Protein AF-A0A9X2ZDX7-F1 (afdb_monomer)

Radius of gyration: 20.78 Å; Cα contacts (8 Å, |Δi|>4): 411; chains: 1; bounding box: 54×45×59 Å

Solvent-accessible surface area (backbone atoms only — not comparable to full-atom values): 16875 Å² total; per-residue (Å²): 133,80,66,62,36,68,72,50,48,72,60,43,47,68,39,54,52,42,48,59,54,31,52,71,41,66,54,91,98,54,78,64,25,48,24,29,46,50,28,51,51,49,51,54,52,65,74,65,55,77,70,91,52,52,51,74,74,40,35,63,58,40,40,43,56,35,33,49,47,48,24,26,58,68,48,54,84,67,40,54,51,53,43,42,77,73,69,44,50,72,65,59,41,40,55,52,49,45,49,33,44,71,71,40,61,70,62,93,50,87,61,49,59,58,28,50,46,45,50,64,41,86,79,45,52,53,66,82,70,76,86,58,84,71,54,68,50,60,53,37,21,46,72,36,54,54,51,49,54,48,43,74,99,50,83,70,43,81,60,82,85,67,55,20,43,20,27,50,24,26,48,21,13,39,38,7,39,73,41,9,77,51,51,69,25,56,38,23,46,20,20,51,26,22,61,46,72,61,41,21,45,36,72,34,81,60,58,36,61,33,39,45,65,71,45,43,91,52,39,63,62,50,45,51,54,20,30,59,58,40,49,73,79,46,65,74,68,51,47,62,46,50,53,62,32,48,57,35,76,79,52,70,87,47,34,42,14,42,22,40,56,49,18,50,52,48,50,59,50,46,53,52,49,50,54,54,51,60,74,68,64,48,69,64,51,42,51,70,75,66,36,69,80,42,95,57,99,56,30,75,58,55,50,54,53,39,65,74,40,94,80,96

Foldseek 3Di:
DDCQLVVCVVLCLQLLLLLLCQQVQDDPPDDGGNLLVLLLVLVVCLQPQPDLDALVSSVLSLLLSLLVSQLCSQVPPCALVNCVVVPDDLVRSLVSSLVSNVPRSQDDDPSSVSSSCCSNDSVVSPDPPPPDPRQLLSVLQRPAFAQADDDAPDDHDADPPTGGSSNQLSSLLSQLLSSLRSLVHDSSLSNLLSSCQCSLSSQDHHCPPNRCVVCPPVNVVSSVVSNVVSCVSGPPSCPVSNVVSNVLCVDCPHSSVVSSVVSNVSSVVSNVVVRVCVVVDDPCCVCPVVVVLDDDPCSVVVVVVCVVDPND

Mean predicted aligned error: 4.81 Å

Nearest PDB structures (foldseek):
  4wk5-assembly1_A-2  TM=1.888E-01  e=7.514E-01  Thermotoga neapolitana DSM 4359
  3gi8-assembly1_C  TM=1.732E-01  e=9.658E-01  Methanocaldococcus jannaschii
  5h2r-assembly1_A  TM=2.589E-01  e=5.600E+00  Trypanosoma brucei brucei TREU927
  3gi9-assembly1_C  TM=2.106E-01  e=2.990E+00  Methanocaldococcus jannaschii

Secondary structure (DSSP, 8-state):
--THHHHHGGGTHHHHHHHHHGGG---TT--S-HHHHHHHHHHHHHHT--SS--GGGGHHHHHHHHHHHHHHHHHTT--HHHHHHTT--HHHHHHHHHHHHHTS-PPP-HHHHHHHHHHHSSS-S----------HHHHHHHHSBP--B--TTS--B--SSPPBHHHHHHHHHHHHHHHHHHHT--HHHHHHHHHHTTGGGGTS---HHHHHHHHGGGHHHHHHHHHHHHHTTS-GGGHHHHHHHHGGGG-SSSHHHHHHHHHHHHHHHHHHHHHHHHHT--HHIIIIIS-SS-SSTTHHHHHHHHHTSTT-

Organism: NCBI:txid146919

Structure (mmCIF, N/CA/C/O backbone):
data_AF-A0A9X2ZDX7-F1
#
_entry.id   AF-A0A9X2ZDX7-F1
#
loop_
_atom_site.group_PDB
_atom_site.id
_atom_site.type_symbol
_atom_site.label_atom_id
_atom_site.label_alt_id
_atom_site.label_comp_id
_atom_site.label_asym_id
_atom_site.label_entity_id
_atom_site.label_seq_id
_atom_site.pdbx_PDB_ins_code
_atom_site.Cartn_x
_atom_site.Cartn_y
_atom_site.Cartn_z
_atom_site.occupancy
_atom_site.B_iso_or_equiv
_atom_site.auth_seq_id
_atom_site.auth_comp_id
_atom_site.auth_asym_id
_atom_site.auth_atom_id
_atom_site.pdbx_PDB_model_num
ATOM 1 N N . MET A 1 1 ? 19.480 -22.795 -0.445 1.00 49.06 1 MET A N 1
ATOM 2 C CA . MET A 1 1 ? 18.556 -21.655 -0.291 1.00 49.06 1 MET A CA 1
ATOM 3 C C . MET A 1 1 ? 18.003 -21.764 1.111 1.00 49.06 1 MET A C 1
ATOM 5 O O . MET A 1 1 ? 17.433 -22.807 1.392 1.00 49.06 1 MET A O 1
ATOM 9 N N . SER A 1 2 ? 18.291 -20.840 2.027 1.00 48.97 2 SER A N 1
ATOM 10 C CA . SER A 1 2 ? 17.745 -20.984 3.379 1.00 48.97 2 SER A CA 1
ATOM 11 C C . SER A 1 2 ? 16.287 -20.537 3.376 1.00 48.97 2 SER A C 1
ATOM 13 O O . SER A 1 2 ? 15.993 -19.380 3.093 1.00 48.97 2 SER A O 1
ATOM 15 N N . ASP A 1 3 ? 15.391 -21.446 3.754 1.00 62.03 3 ASP A N 1
ATOM 16 C CA . ASP A 1 3 ? 13.978 -21.193 4.084 1.00 62.03 3 ASP A CA 1
ATOM 17 C C . ASP A 1 3 ? 13.788 -20.199 5.258 1.00 62.03 3 ASP A C 1
ATOM 19 O O . ASP A 1 3 ? 12.686 -20.014 5.765 1.00 62.03 3 ASP A O 1
ATOM 23 N N . SER A 1 4 ? 14.859 -19.542 5.719 1.00 74.62 4 SER A N 1
ATOM 24 C CA . SER A 1 4 ? 14.875 -18.678 6.899 1.00 74.62 4 SER A CA 1
ATOM 25 C C . SER A 1 4 ? 14.037 -17.412 6.731 1.00 74.62 4 SER A C 1
ATOM 27 O O . SER A 1 4 ? 13.389 -17.003 7.685 1.00 74.62 4 SER A O 1
ATOM 29 N N . GLY A 1 5 ? 14.016 -16.804 5.538 1.00 78.75 5 GLY A N 1
ATOM 30 C CA . GLY A 1 5 ? 13.178 -15.626 5.274 1.00 78.75 5 GLY A CA 1
ATOM 31 C C . GLY A 1 5 ? 11.685 -15.962 5.334 1.00 78.75 5 GLY A C 1
ATOM 32 O O . GLY A 1 5 ? 10.910 -15.260 5.978 1.00 78.75 5 GLY A O 1
ATOM 33 N N . LEU A 1 6 ? 11.298 -17.100 4.747 1.00 87.88 6 LEU A N 1
ATOM 34 C CA . LEU A 1 6 ? 9.916 -17.588 4.765 1.00 87.88 6 LEU A CA 1
ATOM 35 C C . LEU A 1 6 ? 9.452 -17.978 6.173 1.00 87.88 6 LEU A C 1
ATOM 37 O O . LEU A 1 6 ? 8.294 -17.756 6.510 1.00 87.88 6 LEU A O 1
ATOM 41 N N . ALA A 1 7 ? 10.346 -18.506 7.014 1.00 88.69 7 ALA A N 1
ATOM 42 C CA . ALA A 1 7 ? 10.028 -18.838 8.403 1.00 88.69 7 ALA A CA 1
ATOM 43 C C . ALA A 1 7 ? 9.677 -17.605 9.261 1.00 88.69 7 ALA A C 1
ATOM 45 O O . ALA A 1 7 ? 8.917 -17.730 10.219 1.00 88.69 7 ALA A O 1
ATOM 46 N N . THR A 1 8 ? 10.202 -16.424 8.916 1.00 89.88 8 THR A N 1
ATOM 47 C CA . THR A 1 8 ? 9.943 -15.161 9.632 1.00 89.88 8 THR A CA 1
ATOM 48 C C . THR A 1 8 ? 8.734 -14.402 9.076 1.00 89.88 8 THR A C 1
ATOM 50 O O . THR A 1 8 ? 8.157 -13.574 9.777 1.00 89.88 8 THR A O 1
ATOM 53 N N . LEU A 1 9 ? 8.308 -14.702 7.844 1.00 93.25 9 LEU A N 1
ATOM 54 C CA . LEU A 1 9 ? 7.189 -14.043 7.162 1.00 93.25 9 LEU A CA 1
ATOM 55 C C . LEU A 1 9 ? 5.903 -13.924 8.012 1.00 93.25 9 LEU A C 1
ATOM 57 O O . LEU A 1 9 ? 5.324 -12.836 8.018 1.00 93.25 9 LEU A O 1
ATOM 61 N N . PRO A 1 10 ? 5.467 -14.950 8.780 1.00 95.25 10 PRO A N 1
ATOM 62 C CA . PRO A 1 10 ? 4.253 -14.843 9.594 1.00 95.25 10 PRO A CA 1
ATOM 63 C C . PRO A 1 10 ? 4.287 -13.705 10.624 1.00 95.25 10 PRO A C 1
ATOM 65 O O . PRO A 1 10 ? 3.240 -13.185 10.992 1.00 95.25 10 PRO A O 1
ATOM 68 N N . ALA A 1 11 ? 5.474 -13.273 11.068 1.00 95.44 11 ALA A N 1
ATOM 69 C CA . ALA A 1 11 ? 5.601 -12.152 11.999 1.00 95.44 11 ALA A CA 1
ATOM 70 C C . ALA A 1 11 ? 5.195 -10.805 11.372 1.00 95.44 11 ALA A C 1
ATOM 72 O O . ALA A 1 11 ? 4.802 -9.897 12.096 1.00 95.44 11 ALA A O 1
ATOM 73 N N . TYR A 1 12 ? 5.272 -10.670 10.044 1.00 96.94 12 TYR A N 1
ATOM 74 C CA . TYR A 1 12 ? 4.882 -9.452 9.327 1.00 96.94 12 TYR A CA 1
ATOM 75 C C . TYR A 1 12 ? 3.384 -9.411 9.008 1.00 96.94 12 TYR A C 1
ATOM 77 O O . TYR A 1 12 ? 2.836 -8.327 8.822 1.00 96.94 12 TYR A O 1
ATOM 85 N N . GLU A 1 13 ? 2.712 -10.566 8.960 1.00 96.44 13 GLU A N 1
ATOM 86 C CA . GLU A 1 13 ? 1.317 -10.684 8.522 1.00 96.44 13 GLU A CA 1
ATOM 87 C C . GLU A 1 13 ? 0.352 -9.702 9.217 1.00 96.44 13 GLU A C 1
ATOM 89 O O . GLU A 1 13 ? -0.435 -9.082 8.497 1.00 96.44 13 GLU A O 1
ATOM 94 N N . PRO A 1 14 ? 0.409 -9.477 10.549 1.00 97.62 14 PRO A N 1
ATOM 95 C CA . PRO A 1 14 ? -0.477 -8.511 11.201 1.00 97.62 14 PRO A CA 1
ATOM 96 C C . PRO A 1 14 ? -0.333 -7.090 10.639 1.00 97.62 14 PRO A C 1
ATOM 98 O O . PRO A 1 14 ? -1.330 -6.446 10.327 1.00 97.62 14 PRO A O 1
ATOM 101 N N . LEU A 1 15 ? 0.902 -6.620 10.438 1.00 98.31 15 LEU A N 1
ATOM 102 C CA . LEU A 1 15 ? 1.159 -5.295 9.873 1.00 98.31 15 LEU A CA 1
ATOM 103 C C . LEU A 1 15 ? 0.738 -5.224 8.399 1.00 98.31 15 LEU A C 1
ATOM 105 O O . LEU A 1 15 ? 0.150 -4.234 7.974 1.00 98.31 15 LEU A O 1
ATOM 109 N N . LEU A 1 16 ? 1.017 -6.268 7.614 1.00 98.62 16 LEU A N 1
ATOM 110 C CA . LEU A 1 16 ? 0.628 -6.312 6.202 1.00 98.62 16 LEU A CA 1
ATOM 111 C C . LEU A 1 16 ? -0.901 -6.268 6.042 1.00 98.62 16 LEU A C 1
ATOM 113 O O . LEU A 1 16 ? -1.408 -5.544 5.186 1.00 98.62 16 LEU A O 1
ATOM 117 N N . ARG A 1 17 ? -1.647 -6.975 6.904 1.00 98.31 17 ARG A N 1
ATOM 118 C CA . ARG A 1 17 ? -3.118 -6.891 6.975 1.00 98.31 17 ARG A CA 1
ATOM 119 C C . ARG A 1 17 ? -3.586 -5.474 7.277 1.00 98.31 17 ARG A C 1
ATOM 121 O O . ARG A 1 17 ? -4.469 -4.963 6.590 1.00 98.31 17 ARG A O 1
ATOM 128 N N . ASP A 1 18 ? -2.965 -4.830 8.259 1.00 98.19 18 ASP A N 1
ATOM 129 C CA . ASP A 1 18 ? -3.300 -3.457 8.620 1.00 98.19 18 ASP A CA 1
ATOM 130 C C . ASP A 1 18 ? -3.023 -2.466 7.472 1.00 98.19 18 ASP A C 1
ATOM 132 O O . ASP A 1 18 ? -3.807 -1.546 7.244 1.00 98.19 18 ASP A O 1
ATOM 136 N N . ILE A 1 19 ? -1.957 -2.672 6.694 1.00 98.62 19 ILE A N 1
ATOM 137 C CA . ILE A 1 19 ? -1.644 -1.850 5.516 1.00 98.62 19 ILE A CA 1
ATOM 138 C C . ILE A 1 19 ? -2.676 -2.055 4.393 1.00 98.62 19 ILE A C 1
ATOM 140 O O . ILE A 1 19 ? -3.072 -1.083 3.749 1.00 98.62 19 ILE A O 1
ATOM 144 N N . VAL A 1 20 ? -3.184 -3.274 4.174 1.00 98.38 20 VAL A N 1
ATOM 145 C CA . VAL A 1 20 ? -4.256 -3.531 3.184 1.00 98.38 20 VAL A CA 1
ATOM 146 C C . VAL A 1 20 ? -5.539 -2.758 3.511 1.00 98.38 20 VAL A C 1
ATOM 148 O O . VAL A 1 20 ? -6.252 -2.323 2.598 1.00 98.38 20 VAL A O 1
ATOM 151 N N . ASN A 1 21 ? -5.815 -2.498 4.795 1.00 97.69 21 ASN A N 1
ATOM 152 C CA . ASN A 1 21 ? -6.947 -1.661 5.202 1.00 97.69 21 ASN A CA 1
ATOM 153 C C . ASN A 1 21 ? -6.818 -0.211 4.696 1.00 97.69 21 ASN A C 1
ATOM 155 O O . ASN A 1 21 ? -7.834 0.446 4.457 1.00 97.69 21 ASN A O 1
ATOM 159 N N . LEU A 1 22 ? -5.598 0.289 4.453 1.00 98.31 22 LEU A N 1
ATOM 160 C CA . LEU A 1 22 ? -5.356 1.660 3.977 1.00 98.31 22 LEU A CA 1
ATOM 161 C C . LEU A 1 22 ? -5.910 1.924 2.572 1.00 98.31 22 LEU A C 1
ATOM 163 O O . LEU A 1 22 ? -6.247 3.066 2.255 1.00 98.31 22 LEU A O 1
ATOM 167 N N . LYS A 1 23 ? -6.116 0.877 1.765 1.00 98.12 23 LYS A N 1
ATOM 168 C CA . LYS A 1 23 ? -6.822 0.952 0.471 1.00 98.12 23 LYS A CA 1
ATOM 169 C C . LYS A 1 23 ? -8.298 1.363 0.621 1.00 98.12 23 LYS A C 1
ATOM 171 O O . LYS A 1 23 ? -8.958 1.757 -0.333 1.00 98.12 23 LYS A O 1
ATOM 176 N N . ARG A 1 24 ? -8.846 1.312 1.843 1.00 96.94 24 ARG A N 1
ATOM 177 C CA . ARG A 1 24 ? -10.224 1.727 2.165 1.00 96.94 24 ARG A CA 1
ATOM 178 C C . ARG A 1 24 ? -10.300 3.003 2.993 1.00 96.94 24 ARG A C 1
ATOM 180 O O . ARG A 1 24 ? -11.389 3.555 3.144 1.00 96.94 24 ARG A O 1
ATOM 187 N N . VAL A 1 25 ? -9.174 3.499 3.506 1.00 96.69 25 VAL A N 1
ATOM 188 C CA . VAL A 1 25 ? -9.138 4.731 4.301 1.00 96.69 25 VAL A CA 1
ATOM 189 C C . VAL A 1 25 ? -9.344 5.928 3.379 1.00 96.69 25 VAL A C 1
ATOM 191 O O . VAL A 1 25 ? -8.515 6.224 2.523 1.00 96.69 25 VAL A O 1
ATOM 194 N N . ARG A 1 26 ? -10.458 6.636 3.563 1.00 94.88 26 ARG A N 1
ATOM 195 C CA . ARG A 1 26 ? -10.809 7.857 2.828 1.00 94.88 26 ARG A CA 1
ATOM 196 C C . ARG A 1 26 ? -11.028 9.004 3.803 1.00 94.88 26 ARG A C 1
ATOM 198 O O . ARG A 1 26 ? -11.498 8.785 4.917 1.00 94.88 26 ARG A O 1
ATOM 205 N N . SER A 1 27 ? -10.742 10.219 3.348 1.00 92.94 27 SER A N 1
ATOM 206 C CA . SER A 1 27 ? -10.796 11.420 4.183 1.00 92.94 27 SER A CA 1
ATOM 207 C C . SER A 1 27 ? -11.547 12.538 3.492 1.00 92.94 27 SER A C 1
ATOM 209 O O . SER A 1 27 ? -11.499 12.677 2.270 1.00 92.94 27 SER A O 1
ATOM 211 N N . ALA A 1 28 ? -12.233 13.357 4.286 1.00 90.50 28 ALA A N 1
ATOM 212 C CA . ALA A 1 28 ? -12.956 14.510 3.772 1.00 90.50 28 ALA A CA 1
ATOM 213 C C . ALA A 1 28 ? -12.008 15.462 3.022 1.00 90.50 28 ALA A C 1
ATOM 215 O O . ALA A 1 28 ? -10.921 15.773 3.503 1.00 90.50 28 ALA A O 1
ATOM 216 N N . GLY A 1 29 ? -12.434 15.919 1.842 1.00 87.25 29 GLY A N 1
ATOM 217 C CA . GLY A 1 29 ? -11.671 16.865 1.023 1.00 87.25 29 GLY A CA 1
ATOM 218 C C . GLY A 1 29 ? -10.476 16.271 0.273 1.00 87.25 29 GLY A C 1
ATOM 219 O O . GLY A 1 29 ? -9.746 17.029 -0.350 1.00 87.25 29 GLY A O 1
ATOM 220 N N . ARG A 1 30 ? -10.275 14.946 0.307 1.00 89.12 30 ARG A N 1
ATOM 221 C CA . ARG A 1 30 ? -9.190 14.261 -0.410 1.00 89.12 30 ARG A CA 1
ATOM 222 C C . ARG A 1 30 ? -9.750 13.220 -1.371 1.00 89.12 30 ARG A C 1
ATOM 224 O O . ARG A 1 30 ? -10.673 12.483 -1.026 1.00 89.12 30 ARG A O 1
ATOM 231 N N . THR A 1 31 ? -9.171 13.143 -2.563 1.00 89.94 31 THR A N 1
ATOM 232 C CA . THR A 1 31 ? -9.532 12.136 -3.568 1.00 89.94 31 THR A CA 1
ATOM 233 C C . THR A 1 31 ? -8.803 10.821 -3.292 1.00 89.94 31 THR A C 1
ATOM 235 O O . THR A 1 31 ? -7.656 10.811 -2.836 1.00 89.94 31 THR A O 1
ATOM 238 N N . GLY A 1 32 ? -9.479 9.707 -3.572 1.00 92.56 32 GLY A N 1
ATOM 239 C CA . GLY A 1 32 ? -8.890 8.374 -3.484 1.00 92.56 32 GLY A CA 1
ATOM 240 C C . GLY A 1 32 ? -8.730 7.829 -2.065 1.00 92.56 32 GLY A C 1
ATOM 241 O O . GLY A 1 32 ? -9.085 8.464 -1.064 1.00 92.56 32 GLY A O 1
ATOM 242 N N . SER A 1 33 ? -8.216 6.607 -1.981 1.00 96.31 33 SER A N 1
ATOM 243 C CA . SER A 1 33 ? -7.817 5.984 -0.716 1.00 96.31 33 SER A CA 1
ATOM 244 C C . SER A 1 33 ? -6.507 6.586 -0.184 1.00 96.31 33 SER A C 1
ATOM 246 O O . SER A 1 33 ? -5.812 7.335 -0.875 1.00 96.31 33 SER A O 1
ATOM 248 N N . TRP A 1 34 ? -6.137 6.258 1.056 1.00 96.50 34 TRP A N 1
ATOM 249 C CA . TRP A 1 34 ? -4.820 6.602 1.591 1.00 96.50 34 TRP A CA 1
ATOM 250 C C . TRP A 1 34 ? -3.705 5.977 0.748 1.00 96.50 34 TRP A C 1
ATOM 252 O O . TRP A 1 34 ? -2.732 6.660 0.426 1.00 96.50 34 TRP A O 1
ATOM 262 N N . MET A 1 35 ? -3.875 4.714 0.343 1.00 97.81 35 MET A N 1
ATOM 263 C CA . MET A 1 35 ? -2.865 3.989 -0.425 1.00 97.81 35 MET A CA 1
ATOM 264 C C . MET A 1 35 ? -2.679 4.566 -1.833 1.00 97.81 35 MET A C 1
ATOM 266 O O . MET A 1 35 ? -1.548 4.782 -2.252 1.00 97.81 35 MET A O 1
ATOM 270 N N . GLU A 1 36 ? -3.756 4.947 -2.522 1.00 96.25 36 GLU A N 1
ATOM 271 C CA . GLU A 1 36 ? -3.670 5.666 -3.798 1.00 96.25 36 GLU A CA 1
ATOM 272 C C . GLU A 1 36 ? -2.941 7.007 -3.669 1.00 96.25 36 GLU A C 1
ATOM 274 O O . GLU A 1 36 ? -2.193 7.403 -4.563 1.00 96.25 36 GLU A O 1
ATOM 279 N N . ARG A 1 37 ? -3.148 7.736 -2.565 1.00 94.81 37 ARG A N 1
ATOM 280 C CA . ARG A 1 37 ? -2.407 8.980 -2.317 1.00 94.81 37 ARG A CA 1
ATOM 281 C C . ARG A 1 37 ? -0.931 8.708 -2.041 1.00 94.81 37 ARG A C 1
ATOM 283 O O . ARG A 1 37 ? -0.098 9.480 -2.503 1.00 94.81 37 ARG A O 1
ATOM 290 N N . SER A 1 38 ? -0.596 7.632 -1.327 1.00 94.88 38 SER A N 1
ATOM 291 C CA . SER A 1 38 ? 0.801 7.212 -1.145 1.00 94.88 38 SER A CA 1
ATOM 292 C C . SER A 1 38 ? 1.443 6.809 -2.471 1.00 94.88 38 SER A C 1
ATOM 294 O O . SER A 1 38 ? 2.528 7.288 -2.781 1.00 94.88 38 SER A O 1
ATOM 296 N N . PHE A 1 39 ? 0.736 6.064 -3.322 1.00 97.38 39 PHE A N 1
ATOM 297 C CA . PHE A 1 39 ? 1.176 5.739 -4.678 1.00 97.38 39 PHE A CA 1
ATOM 298 C C . PHE A 1 39 ? 1.462 6.997 -5.516 1.00 97.38 39 PHE A C 1
ATOM 300 O O . PHE A 1 39 ? 2.530 7.106 -6.122 1.00 97.38 39 PHE A O 1
ATOM 307 N N . ARG A 1 40 ? 0.557 7.989 -5.490 1.00 95.44 40 ARG A N 1
ATOM 308 C CA . ARG A 1 40 ? 0.756 9.289 -6.156 1.00 95.44 40 ARG A CA 1
ATOM 309 C C . ARG A 1 40 ? 1.974 10.040 -5.625 1.00 95.44 40 ARG A C 1
ATOM 311 O O . ARG A 1 40 ? 2.786 10.500 -6.423 1.00 95.44 40 ARG A O 1
ATOM 318 N N . ARG A 1 41 ? 2.131 10.149 -4.300 1.00 92.81 41 ARG A N 1
ATOM 319 C CA . ARG A 1 41 ? 3.309 10.794 -3.688 1.00 92.81 41 ARG A CA 1
ATOM 320 C C . ARG A 1 41 ? 4.597 10.052 -4.019 1.00 92.81 41 ARG A C 1
ATOM 322 O O . ARG A 1 41 ? 5.604 10.696 -4.295 1.00 92.81 41 ARG A O 1
ATOM 329 N N . GLY A 1 42 ? 4.553 8.721 -4.038 1.00 94.12 42 GLY A N 1
ATOM 330 C CA . GLY A 1 42 ? 5.648 7.860 -4.457 1.00 94.12 42 GLY A CA 1
ATOM 331 C C . GLY A 1 42 ? 6.123 8.230 -5.855 1.00 94.12 42 GLY A C 1
ATOM 332 O O . GLY A 1 42 ? 7.265 8.648 -6.006 1.00 94.12 42 GLY A O 1
ATOM 333 N N . TRP A 1 43 ? 5.236 8.188 -6.853 1.00 95.00 43 TRP A N 1
ATOM 334 C CA . TRP A 1 43 ? 5.566 8.623 -8.214 1.00 95.00 43 TRP A CA 1
ATOM 335 C C . TRP A 1 43 ? 6.004 10.084 -8.290 1.00 95.00 43 TRP A C 1
ATOM 337 O O . TRP A 1 43 ? 6.990 10.374 -8.959 1.00 95.00 43 TRP A O 1
ATOM 347 N N . GLY A 1 44 ? 5.337 10.991 -7.573 1.00 91.38 44 GLY A N 1
ATOM 348 C CA . GLY A 1 44 ? 5.739 12.395 -7.493 1.00 91.38 44 GLY A CA 1
ATOM 349 C C . GLY A 1 44 ? 7.193 12.549 -7.045 1.00 91.38 44 GLY A C 1
ATOM 350 O O . GLY A 1 44 ? 7.954 13.270 -7.678 1.00 91.38 44 GLY A O 1
ATOM 351 N N . ARG A 1 45 ? 7.616 11.802 -6.022 1.00 90.00 45 ARG A N 1
ATOM 352 C CA . ARG A 1 45 ? 9.001 11.804 -5.533 1.00 90.00 45 ARG A CA 1
ATOM 353 C C . ARG A 1 45 ? 9.980 11.198 -6.535 1.00 90.00 45 ARG A C 1
ATOM 355 O O . ARG A 1 45 ? 11.050 11.760 -6.711 1.00 90.00 45 ARG A O 1
ATOM 362 N N . ILE A 1 46 ? 9.621 10.098 -7.203 1.00 91.44 46 ILE A N 1
ATOM 363 C CA . ILE A 1 46 ? 10.470 9.464 -8.231 1.00 91.44 46 ILE A CA 1
ATOM 364 C C . ILE A 1 46 ? 10.692 10.402 -9.425 1.00 91.44 46 ILE A C 1
ATOM 366 O O . ILE A 1 46 ? 11.805 10.507 -9.927 1.00 91.44 46 ILE A O 1
ATOM 370 N N . LEU A 1 47 ? 9.643 11.101 -9.863 1.00 90.88 47 LEU A N 1
ATOM 371 C CA . LEU A 1 47 ? 9.670 11.941 -11.064 1.00 90.88 47 LEU A CA 1
ATOM 372 C C . LEU A 1 47 ? 10.383 13.282 -10.878 1.00 90.88 47 LEU A C 1
ATOM 374 O O . LEU A 1 47 ? 10.730 13.914 -11.869 1.00 90.88 47 LEU A O 1
ATOM 378 N N . HIS A 1 48 ? 10.590 13.713 -9.634 1.00 86.12 48 HIS A N 1
ATOM 379 C CA . HIS A 1 48 ? 11.262 14.972 -9.300 1.00 86.12 48 HIS A CA 1
ATOM 380 C C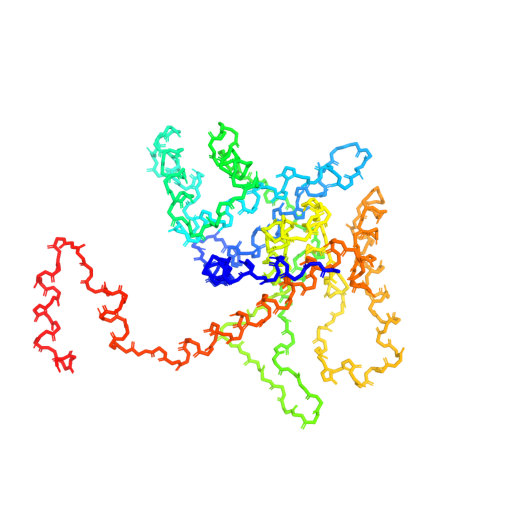 . HIS A 1 48 ? 12.643 14.755 -8.666 1.00 86.12 48 HIS A C 1
ATOM 382 O O . HIS A 1 48 ? 13.182 15.674 -8.051 1.00 86.12 48 HIS A O 1
ATOM 388 N N . VAL A 1 49 ? 13.222 13.553 -8.779 1.00 81.94 49 VAL A N 1
ATOM 389 C CA . VAL A 1 49 ? 14.623 13.342 -8.391 1.00 81.94 49 VAL A CA 1
ATOM 390 C C . VAL A 1 49 ? 15.515 14.158 -9.326 1.00 81.94 49 VAL A C 1
ATOM 392 O O . VAL A 1 49 ? 15.466 13.987 -10.540 1.00 81.94 49 VAL A O 1
ATOM 395 N N . GLU A 1 50 ? 16.307 15.062 -8.750 1.00 76.75 50 GLU A N 1
ATOM 396 C CA . GLU A 1 50 ? 17.302 15.851 -9.481 1.00 76.75 50 GLU A CA 1
ATOM 397 C C . GLU A 1 50 ? 18.533 14.992 -9.840 1.00 76.75 50 GLU A C 1
ATOM 399 O O . GLU A 1 50 ? 18.850 14.025 -9.144 1.00 76.75 50 GLU A O 1
ATOM 404 N N . ASP A 1 51 ? 19.255 15.391 -10.896 1.00 69.75 51 ASP A N 1
ATOM 405 C CA . ASP A 1 51 ? 20.436 14.712 -11.460 1.00 69.75 51 ASP A CA 1
ATOM 406 C C . ASP A 1 51 ? 20.168 13.314 -12.058 1.00 69.75 51 ASP A C 1
ATOM 408 O O . ASP A 1 51 ? 19.059 12.804 -11.994 1.00 69.75 51 ASP A O 1
ATOM 412 N N . ALA A 1 52 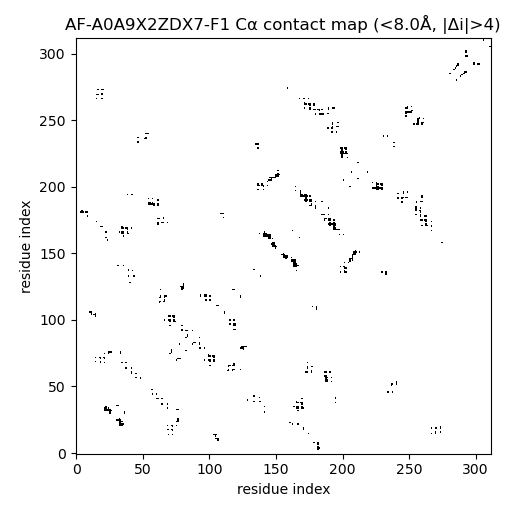? 21.177 12.713 -12.713 1.00 70.25 52 ALA A N 1
ATOM 413 C CA . ALA A 1 52 ? 21.082 11.408 -13.382 1.00 70.25 52 ALA A CA 1
ATOM 414 C C . ALA A 1 52 ? 20.628 10.316 -12.388 1.00 70.25 52 ALA A C 1
ATOM 416 O O . ALA A 1 52 ? 21.449 9.849 -11.589 1.00 70.25 52 ALA A O 1
ATOM 417 N N . PRO A 1 53 ? 19.341 9.925 -12.391 1.00 80.75 53 PRO A N 1
ATOM 418 C CA . PRO A 1 53 ? 18.762 9.219 -11.265 1.00 80.75 53 PRO A CA 1
ATOM 419 C C . PRO A 1 53 ? 19.157 7.743 -11.328 1.00 80.75 53 PRO A C 1
ATOM 421 O O . PRO A 1 53 ? 18.759 7.006 -12.225 1.00 80.75 53 PRO A O 1
ATOM 424 N N . GLU A 1 54 ? 19.939 7.292 -10.351 1.00 87.56 54 GLU A N 1
ATOM 425 C CA . GLU A 1 54 ? 20.174 5.869 -10.108 1.00 87.56 54 GLU A CA 1
ATOM 426 C C . GLU A 1 54 ? 19.122 5.327 -9.132 1.00 87.56 54 GLU A C 1
ATOM 428 O O . GLU A 1 54 ? 18.609 6.060 -8.286 1.00 87.56 54 GLU A O 1
ATOM 433 N N . THR A 1 55 ? 18.835 4.022 -9.174 1.00 89.00 55 THR A N 1
ATOM 434 C CA . THR A 1 55 ? 17.828 3.392 -8.298 1.00 89.00 55 THR A CA 1
ATOM 435 C C . THR A 1 55 ? 18.045 3.695 -6.811 1.00 89.00 55 THR A C 1
ATOM 437 O O . THR A 1 55 ? 17.086 3.883 -6.063 1.00 89.00 55 THR A O 1
ATOM 440 N N . ALA A 1 56 ? 19.303 3.814 -6.376 1.00 91.25 56 ALA A N 1
ATOM 441 C CA . ALA A 1 56 ? 19.656 4.158 -5.001 1.00 91.25 56 ALA A CA 1
ATOM 442 C C . ALA A 1 56 ? 19.104 5.526 -4.549 1.00 91.25 56 ALA A C 1
ATOM 444 O O . ALA A 1 56 ? 18.804 5.699 -3.364 1.00 91.25 56 ALA A O 1
ATOM 445 N N . SER A 1 57 ? 18.906 6.474 -5.472 1.00 91.62 57 SER A N 1
ATOM 446 C CA . SER A 1 57 ? 18.342 7.802 -5.195 1.00 91.62 57 SER A CA 1
ATOM 447 C C . SER A 1 57 ? 16.887 7.744 -4.720 1.00 91.62 57 SER A C 1
ATOM 449 O O . SER A 1 57 ? 16.412 8.673 -4.074 1.00 91.62 57 SER A O 1
ATOM 451 N N . PHE A 1 58 ? 16.179 6.635 -4.957 1.00 94.06 58 PHE A N 1
ATOM 452 C CA . PHE A 1 58 ? 14.789 6.445 -4.526 1.00 94.06 58 PHE A CA 1
ATOM 453 C C . PHE A 1 58 ? 14.662 5.934 -3.088 1.00 94.06 58 PHE A C 1
ATOM 455 O O . PHE A 1 58 ? 13.558 5.838 -2.545 1.00 94.06 58 PHE A O 1
ATOM 462 N N . ARG A 1 59 ? 15.789 5.622 -2.438 1.00 95.31 59 ARG A N 1
ATOM 463 C CA . ARG A 1 59 ? 15.821 5.083 -1.078 1.00 95.31 59 ARG A CA 1
ATOM 464 C C . ARG A 1 59 ? 15.108 5.968 -0.039 1.00 95.31 59 ARG A C 1
ATOM 466 O O . ARG A 1 59 ? 14.396 5.390 0.786 1.00 95.31 59 ARG A O 1
ATOM 473 N N . PRO A 1 60 ? 15.254 7.309 -0.030 1.00 92.62 60 PRO A N 1
ATOM 474 C CA . PRO A 1 60 ? 14.526 8.161 0.913 1.00 92.62 60 PRO A CA 1
ATOM 475 C C . PRO A 1 60 ? 13.010 8.066 0.724 1.00 92.62 60 PRO A C 1
ATOM 477 O O . PRO A 1 60 ? 12.287 7.838 1.691 1.00 92.62 60 PRO A O 1
ATOM 480 N N . ALA A 1 61 ? 12.534 8.121 -0.527 1.00 92.94 61 ALA A N 1
ATOM 481 C CA . ALA A 1 61 ? 11.114 7.988 -0.843 1.00 92.94 61 ALA A CA 1
ATOM 482 C C . ALA A 1 61 ? 10.548 6.642 -0.365 1.00 92.94 61 ALA A C 1
ATOM 484 O O . ALA A 1 61 ? 9.499 6.621 0.275 1.00 92.94 61 ALA A O 1
ATOM 485 N N . ALA A 1 62 ? 11.282 5.550 -0.605 1.00 96.88 62 ALA A N 1
ATOM 486 C CA . ALA A 1 62 ? 10.913 4.208 -0.166 1.00 96.88 62 ALA A CA 1
ATOM 487 C C . ALA A 1 62 ? 10.757 4.106 1.361 1.00 96.88 62 ALA A C 1
ATOM 489 O O . ALA A 1 62 ? 9.784 3.531 1.849 1.00 96.88 62 ALA A O 1
ATOM 490 N N . ILE A 1 63 ? 11.696 4.673 2.128 1.00 97.00 63 ILE A N 1
ATOM 491 C CA . ILE A 1 63 ? 11.652 4.643 3.597 1.00 97.00 63 ILE A CA 1
ATOM 492 C C . ILE A 1 63 ? 10.539 5.516 4.149 1.00 97.00 63 ILE A C 1
ATOM 494 O O . ILE A 1 63 ? 9.782 5.060 5.000 1.00 97.00 63 ILE A O 1
ATOM 498 N N . GLU A 1 64 ? 10.438 6.756 3.688 1.00 94.31 64 GLU A N 1
ATOM 499 C CA . GLU A 1 64 ? 9.478 7.712 4.228 1.00 94.31 64 GLU A CA 1
ATOM 500 C C . GLU A 1 64 ? 8.034 7.291 3.943 1.00 94.31 64 GLU A C 1
ATOM 502 O O . GLU A 1 64 ? 7.220 7.282 4.862 1.00 94.31 64 GLU A O 1
ATOM 507 N N . GLU A 1 65 ? 7.712 6.863 2.716 1.00 94.88 65 GLU A N 1
ATOM 508 C CA . GLU A 1 65 ? 6.353 6.404 2.391 1.00 94.88 65 GLU A CA 1
ATOM 509 C C . GLU A 1 65 ? 6.001 5.104 3.128 1.00 94.88 65 GLU A C 1
ATOM 511 O O . GLU A 1 65 ? 4.885 4.961 3.624 1.00 94.88 65 GLU A O 1
ATOM 516 N N . THR A 1 66 ? 6.962 4.187 3.298 1.00 98.19 66 THR A N 1
ATOM 517 C CA . THR A 1 66 ? 6.754 2.968 4.101 1.00 98.19 66 THR A CA 1
ATOM 518 C C . THR A 1 66 ? 6.529 3.300 5.576 1.00 98.19 66 THR A C 1
ATOM 520 O O . THR A 1 66 ? 5.657 2.717 6.219 1.00 98.19 66 THR A O 1
ATOM 523 N N . ALA A 1 67 ? 7.285 4.249 6.128 1.00 97.00 67 ALA A N 1
ATOM 524 C CA . ALA A 1 67 ? 7.132 4.677 7.511 1.00 97.00 67 ALA A CA 1
ATOM 525 C C . ALA A 1 67 ? 5.777 5.369 7.746 1.00 97.00 67 ALA A C 1
ATOM 527 O O . ALA A 1 67 ? 5.106 5.085 8.740 1.00 97.00 67 ALA A O 1
ATOM 528 N N . GLU A 1 68 ? 5.337 6.219 6.814 1.00 95.56 68 GLU A N 1
ATOM 529 C CA . GLU A 1 68 ? 4.004 6.831 6.849 1.00 95.56 68 GLU A CA 1
ATOM 530 C C . GLU A 1 68 ? 2.891 5.789 6.696 1.00 95.56 68 GLU A C 1
ATOM 532 O O . GLU A 1 68 ? 1.877 5.898 7.379 1.00 95.56 68 GLU A O 1
ATOM 537 N N . ALA A 1 69 ? 3.076 4.751 5.872 1.00 97.69 69 ALA A N 1
ATOM 538 C CA . ALA A 1 69 ? 2.115 3.652 5.754 1.00 97.69 69 ALA A CA 1
ATOM 539 C C . ALA A 1 69 ? 1.979 2.878 7.068 1.00 97.69 69 ALA A C 1
ATOM 541 O O . ALA A 1 69 ? 0.862 2.621 7.513 1.00 97.69 69 ALA A O 1
ATOM 542 N N . ILE A 1 70 ? 3.096 2.575 7.738 1.00 98.00 70 ILE A N 1
ATOM 543 C CA . ILE A 1 70 ? 3.079 1.964 9.074 1.00 98.00 70 ILE A CA 1
ATOM 544 C C . ILE A 1 70 ? 2.310 2.852 10.051 1.00 98.00 70 ILE A C 1
ATOM 546 O O . ILE A 1 70 ? 1.414 2.374 10.742 1.00 98.00 70 ILE A O 1
ATOM 550 N N . LEU A 1 71 ? 2.611 4.149 10.092 1.00 96.44 71 LEU A N 1
ATOM 551 C CA . LEU A 1 71 ? 1.932 5.081 10.987 1.00 96.44 71 LEU A CA 1
ATOM 552 C C . LEU A 1 71 ? 0.427 5.184 10.684 1.00 96.44 71 LEU A C 1
ATOM 554 O O . LEU A 1 71 ? -0.399 5.226 11.601 1.00 96.44 71 LEU A O 1
ATOM 558 N N . ALA A 1 72 ? 0.061 5.186 9.403 1.00 96.81 72 ALA A N 1
ATOM 559 C CA . ALA A 1 72 ? -1.321 5.253 8.951 1.00 96.81 72 ALA A CA 1
ATOM 560 C C . ALA A 1 72 ? -2.140 4.028 9.381 1.00 96.81 72 ALA A C 1
ATOM 562 O O . ALA A 1 72 ? -3.353 4.141 9.547 1.00 96.81 72 ALA A O 1
ATOM 563 N N . THR A 1 73 ? -1.512 2.881 9.669 1.00 97.88 73 THR A N 1
ATOM 564 C CA . THR A 1 73 ? -2.221 1.731 10.262 1.00 97.88 73 THR A CA 1
ATOM 565 C C . THR A 1 73 ? -2.784 2.003 11.660 1.00 97.88 73 THR A C 1
ATOM 567 O O . THR A 1 73 ? -3.655 1.272 12.131 1.00 97.88 73 THR A O 1
ATOM 570 N N . ARG A 1 74 ? -2.281 3.034 12.349 1.00 97.00 74 ARG A N 1
ATOM 571 C CA . ARG A 1 74 ? -2.713 3.426 13.699 1.00 97.00 74 ARG A CA 1
ATOM 572 C C . ARG A 1 74 ? -3.473 4.742 13.704 1.00 97.00 74 ARG A C 1
ATOM 574 O O . ARG A 1 74 ? -4.470 4.871 14.404 1.00 97.00 74 ARG A O 1
ATOM 581 N N . LEU A 1 75 ? -3.029 5.708 12.903 1.00 95.81 75 LEU A N 1
ATOM 582 C CA . LEU A 1 75 ? -3.600 7.057 12.870 1.00 95.81 75 LEU A CA 1
ATOM 583 C C . LEU A 1 75 ? -4.470 7.337 11.637 1.00 95.81 75 LEU A C 1
ATOM 585 O O . LEU A 1 75 ? -4.949 8.460 11.476 1.00 95.81 75 LEU A O 1
ATOM 589 N N . ALA A 1 76 ? -4.691 6.344 10.772 1.00 94.06 76 ALA A N 1
ATOM 590 C CA . ALA A 1 76 ? -5.360 6.520 9.488 1.00 94.06 76 ALA A CA 1
ATOM 591 C C . ALA A 1 76 ? -4.739 7.699 8.713 1.00 94.06 76 ALA A C 1
ATOM 593 O O . ALA A 1 76 ? -3.536 7.731 8.467 1.00 94.06 76 ALA A O 1
ATOM 594 N N . ASP A 1 77 ? -5.542 8.695 8.345 1.00 90.88 77 ASP A N 1
ATOM 595 C CA . ASP A 1 77 ? -5.078 9.867 7.596 1.00 90.88 77 ASP A CA 1
ATOM 596 C C . ASP A 1 77 ? -4.748 11.084 8.482 1.00 90.88 77 ASP A C 1
ATOM 598 O O . ASP A 1 77 ? -4.596 12.199 7.977 1.00 90.88 77 ASP A O 1
ATOM 602 N N . VAL A 1 78 ? -4.638 10.897 9.804 1.00 92.12 78 VAL A N 1
ATOM 603 C CA . VAL A 1 78 ? -4.219 11.947 10.746 1.00 92.12 78 VAL A CA 1
ATOM 604 C C . VAL A 1 78 ? -2.702 12.144 10.638 1.00 92.12 78 VAL A C 1
ATOM 606 O O . VAL A 1 78 ? -1.907 11.624 11.421 1.00 92.12 78 VAL A O 1
ATOM 609 N N . SER A 1 79 ? -2.297 12.892 9.613 1.00 88.38 79 SER A N 1
ATOM 610 C CA . SER A 1 79 ? -0.899 13.171 9.280 1.00 88.38 79 SER A CA 1
ATOM 611 C C . SER A 1 79 ? -0.312 14.356 10.063 1.00 88.38 79 SER A C 1
ATOM 613 O O . SER A 1 79 ? -1.017 15.079 10.770 1.00 88.38 79 SER A O 1
ATOM 615 N N . ALA A 1 80 ? 0.999 14.597 9.921 1.00 89.38 80 ALA A N 1
ATOM 616 C CA . ALA A 1 80 ? 1.659 15.752 10.538 1.00 89.38 80 ALA A CA 1
ATOM 617 C C . ALA A 1 80 ? 1.027 17.111 10.149 1.00 89.38 80 ALA A C 1
ATOM 619 O O . ALA A 1 80 ? 0.844 17.938 11.045 1.00 89.38 80 ALA A O 1
ATOM 620 N N . PRO A 1 81 ? 0.670 17.382 8.873 1.00 87.19 81 PRO A N 1
ATOM 621 C CA . PRO A 1 81 ? -0.137 18.550 8.508 1.00 87.19 81 PRO A CA 1
ATOM 622 C C . PRO A 1 81 ? -1.440 18.658 9.283 1.00 87.19 81 PRO A C 1
ATOM 624 O O . PRO A 1 81 ? -1.672 19.692 9.895 1.00 87.19 81 PRO A O 1
ATOM 627 N N . VAL A 1 82 ? -2.229 17.580 9.343 1.00 90.19 82 VAL A N 1
ATOM 628 C CA . VAL A 1 82 ? -3.528 17.576 10.031 1.00 90.19 82 VAL A CA 1
ATOM 629 C C . VAL A 1 82 ? -3.342 17.942 11.504 1.00 90.19 82 VAL A C 1
ATOM 631 O O . VAL A 1 82 ? -3.982 18.858 12.009 1.00 90.19 82 VAL A O 1
ATOM 634 N N . LEU A 1 83 ? -2.401 17.301 12.201 1.00 92.50 83 LEU A N 1
ATOM 635 C CA . LEU A 1 83 ? -2.126 17.605 13.610 1.00 92.50 83 LEU A CA 1
ATOM 636 C C . LEU A 1 83 ? -1.758 19.089 13.820 1.00 92.50 83 LEU A C 1
ATOM 638 O O . LEU A 1 83 ? -2.286 19.736 14.728 1.00 92.50 83 LEU A O 1
ATOM 642 N N . ARG A 1 84 ? -0.901 19.651 12.957 1.00 90.44 84 ARG A N 1
ATOM 643 C CA . ARG A 1 84 ? -0.476 21.061 13.027 1.00 90.44 84 ARG A CA 1
ATOM 644 C C . ARG A 1 84 ? -1.596 22.044 12.681 1.00 90.44 84 ARG A C 1
ATOM 646 O O . ARG A 1 84 ? -1.762 23.034 13.388 1.00 90.44 84 ARG A O 1
ATOM 653 N N . GLU A 1 85 ? -2.377 21.772 11.638 1.00 91.06 85 GLU A N 1
ATOM 654 C CA . GLU A 1 85 ? -3.547 22.568 11.231 1.00 91.06 85 GLU A CA 1
ATOM 655 C C . GLU A 1 85 ? -4.594 22.642 12.348 1.00 91.06 85 GLU A C 1
ATOM 657 O O . GLU A 1 85 ? -5.239 23.671 12.542 1.00 91.06 85 GLU A O 1
ATOM 662 N N . HIS A 1 86 ? -4.698 21.577 13.144 1.00 94.38 86 HIS A N 1
ATOM 663 C CA . HIS A 1 86 ? -5.563 21.501 14.316 1.00 94.38 86 HIS A CA 1
ATOM 664 C C . HIS A 1 86 ? -4.906 22.002 15.619 1.00 94.38 86 HIS A C 1
ATOM 666 O O . HIS A 1 86 ? -5.460 21.822 16.704 1.00 94.38 86 HIS A O 1
ATOM 672 N N . GLY A 1 87 ? -3.766 22.695 15.527 1.00 95.56 87 GLY A N 1
ATOM 673 C CA . GLY A 1 87 ? -3.187 23.479 16.620 1.00 95.56 87 GLY A CA 1
ATOM 674 C C . GLY A 1 87 ? -2.173 22.751 17.504 1.00 95.56 87 GLY A C 1
ATOM 675 O O . GLY A 1 87 ? -1.768 23.304 18.529 1.00 95.56 87 GLY A O 1
ATOM 676 N N . LEU A 1 88 ? -1.733 21.541 17.142 1.00 95.50 88 LEU A N 1
ATOM 677 C CA . LEU A 1 88 ? -0.648 20.869 17.862 1.00 95.50 88 LEU A CA 1
ATOM 678 C C . LEU A 1 88 ? 0.708 21.496 17.530 1.00 95.50 88 LEU A C 1
ATOM 680 O O . LEU A 1 88 ? 0.997 21.874 16.394 1.00 95.50 88 LEU A O 1
ATOM 684 N N . SER A 1 89 ? 1.578 21.566 18.540 1.00 92.62 89 SER A N 1
ATOM 685 C CA . SER A 1 89 ? 2.965 21.985 18.341 1.00 92.62 89 SER A CA 1
ATOM 686 C C . SER A 1 89 ? 3.736 20.948 17.516 1.00 92.62 89 SER A C 1
ATOM 688 O O . SER A 1 89 ? 3.351 19.778 17.434 1.00 92.62 89 SER A O 1
ATOM 690 N N . ALA A 1 90 ? 4.863 21.360 16.930 1.00 89.38 90 ALA A N 1
ATOM 691 C CA . ALA A 1 90 ? 5.752 20.444 16.215 1.00 89.38 90 ALA A CA 1
ATOM 692 C C . ALA A 1 90 ? 6.254 19.301 17.119 1.00 89.38 90 ALA A C 1
ATOM 694 O O . ALA A 1 90 ? 6.299 18.155 16.680 1.00 89.38 90 ALA A O 1
ATOM 695 N N . GLU A 1 91 ? 6.556 19.592 18.390 1.00 91.62 91 GLU A N 1
ATOM 696 C CA . GLU A 1 91 ? 7.000 18.571 19.347 1.00 91.62 91 GLU A CA 1
ATOM 697 C C . GLU A 1 91 ? 5.880 17.577 19.669 1.00 91.62 91 GLU A C 1
ATOM 699 O O . GLU A 1 91 ? 6.077 16.375 19.530 1.00 91.62 91 GLU A O 1
ATOM 704 N N . ALA A 1 92 ? 4.674 18.060 19.990 1.00 94.25 92 ALA A N 1
ATOM 705 C CA . ALA A 1 92 ? 3.538 17.181 20.275 1.00 94.25 92 ALA A CA 1
ATOM 706 C C . ALA A 1 92 ? 3.160 16.324 19.053 1.00 94.25 92 ALA A C 1
ATOM 708 O O . ALA A 1 92 ? 2.860 15.138 19.184 1.00 94.25 92 ALA A O 1
ATOM 709 N N . THR A 1 93 ? 3.224 16.909 17.853 1.00 93.12 93 THR A N 1
ATOM 710 C CA . THR A 1 93 ? 3.020 16.198 16.582 1.00 93.12 93 THR A CA 1
ATOM 711 C C . THR A 1 93 ? 4.033 15.065 16.426 1.00 93.12 93 THR A C 1
ATOM 713 O O . THR A 1 93 ? 3.655 13.930 16.144 1.00 93.12 93 THR A O 1
ATOM 716 N N . ARG A 1 94 ? 5.317 15.346 16.662 1.00 92.12 94 ARG A N 1
ATOM 717 C CA . ARG A 1 94 ? 6.393 14.353 16.604 1.00 92.12 94 ARG A CA 1
ATOM 718 C C . ARG A 1 94 ? 6.204 13.241 17.638 1.00 92.12 94 ARG A C 1
ATOM 720 O O . ARG A 1 94 ? 6.318 12.070 17.291 1.00 92.12 94 ARG A O 1
ATOM 727 N N . GLU A 1 95 ? 5.871 13.580 18.881 1.00 94.12 95 GLU A N 1
ATOM 728 C CA . GLU A 1 95 ? 5.625 12.608 19.955 1.00 94.12 95 GLU A CA 1
ATOM 729 C C . GLU A 1 95 ? 4.438 11.679 19.657 1.00 94.12 95 GLU A C 1
ATOM 731 O O . GLU A 1 95 ? 4.501 10.482 19.939 1.00 94.12 95 GLU A O 1
ATOM 736 N N . ILE A 1 96 ? 3.347 12.205 19.089 1.00 95.38 96 ILE A N 1
ATOM 737 C CA . ILE A 1 96 ? 2.195 11.400 18.650 1.00 95.38 96 ILE A CA 1
ATOM 738 C C . ILE A 1 96 ? 2.612 10.439 17.537 1.00 95.38 96 ILE A C 1
ATOM 740 O O . ILE A 1 96 ? 2.317 9.249 17.615 1.00 95.38 96 ILE A O 1
ATOM 744 N N . ARG A 1 97 ? 3.332 10.937 16.528 1.00 94.69 97 ARG A N 1
ATOM 745 C CA . ARG A 1 97 ? 3.755 10.133 15.376 1.00 94.69 97 ARG A CA 1
ATOM 746 C C . ARG A 1 97 ? 4.718 9.017 15.769 1.00 94.69 97 ARG A C 1
ATOM 748 O O . ARG A 1 97 ? 4.536 7.883 15.345 1.00 94.69 97 ARG A O 1
ATOM 755 N N . VAL A 1 98 ? 5.696 9.306 16.630 1.00 95.00 98 VAL A N 1
ATOM 756 C CA . VAL A 1 98 ? 6.609 8.280 17.153 1.00 95.00 98 VAL A CA 1
ATOM 757 C C . VAL A 1 98 ? 5.839 7.226 17.950 1.00 95.00 98 VAL A C 1
ATOM 759 O O . VAL A 1 98 ? 6.062 6.044 17.728 1.00 95.00 98 VAL A O 1
ATOM 762 N N . ARG A 1 99 ? 4.899 7.614 18.824 1.00 96.19 99 ARG A N 1
ATOM 763 C CA . ARG A 1 99 ? 4.069 6.634 19.549 1.00 96.19 99 ARG A CA 1
ATOM 764 C C . ARG A 1 99 ? 3.250 5.755 18.609 1.00 96.19 99 ARG A C 1
ATOM 766 O O . ARG A 1 99 ? 3.283 4.543 18.764 1.00 96.19 99 ARG A O 1
ATOM 773 N N . GLY A 1 100 ? 2.587 6.348 17.615 1.00 95.38 100 GLY A N 1
ATOM 774 C CA . GLY A 1 100 ? 1.822 5.589 16.624 1.00 95.38 100 GLY A CA 1
ATOM 775 C C . GLY A 1 100 ? 2.690 4.604 15.836 1.00 95.38 100 GLY A C 1
ATOM 776 O O . GLY A 1 100 ? 2.266 3.482 15.587 1.00 95.38 100 GLY A O 1
ATOM 777 N N . PHE A 1 101 ? 3.928 4.982 15.499 1.00 95.69 101 PHE A N 1
ATOM 778 C CA . PHE A 1 101 ? 4.882 4.074 14.859 1.00 95.69 101 PHE A CA 1
ATOM 779 C C . PHE A 1 101 ? 5.284 2.909 15.779 1.00 95.69 101 PHE A C 1
ATOM 781 O O . PHE A 1 101 ? 5.321 1.767 15.334 1.00 95.69 101 PHE A O 1
ATOM 788 N N . GLU A 1 102 ? 5.559 3.173 17.060 1.00 95.94 102 GLU A N 1
ATOM 789 C CA . GLU A 1 102 ? 5.957 2.131 18.022 1.00 95.94 102 GLU A CA 1
ATOM 790 C C . GLU A 1 102 ? 4.814 1.174 18.401 1.00 95.94 102 GLU A C 1
ATOM 792 O O . GLU A 1 102 ? 5.078 0.045 18.809 1.00 95.94 102 GLU A O 1
ATOM 797 N N . GLU A 1 103 ? 3.555 1.602 18.264 1.00 96.81 103 GLU A N 1
ATOM 798 C CA . GLU A 1 103 ? 2.366 0.759 18.463 1.00 96.81 103 GLU A CA 1
ATOM 799 C C . GLU A 1 103 ? 2.064 -0.168 17.273 1.00 96.81 103 GLU A C 1
ATOM 801 O O . GLU A 1 103 ? 1.252 -1.094 17.386 1.00 96.81 103 GLU A O 1
ATOM 806 N N . ALA A 1 104 ? 2.672 0.068 16.109 1.00 96.38 104 ALA A N 1
ATOM 807 C CA . ALA A 1 104 ? 2.504 -0.816 14.967 1.00 96.38 104 ALA A CA 1
ATOM 808 C C . ALA A 1 104 ? 3.223 -2.160 15.213 1.00 96.38 104 ALA A C 1
ATOM 810 O O . ALA A 1 104 ? 4.304 -2.186 15.808 1.00 96.38 104 ALA A O 1
ATOM 811 N N . PRO A 1 105 ? 2.686 -3.300 14.735 1.00 95.62 105 PRO A N 1
ATOM 812 C CA . PRO A 1 105 ? 3.218 -4.625 15.016 1.00 95.62 105 PRO A CA 1
ATOM 813 C C . PRO A 1 105 ? 4.351 -4.953 14.032 1.00 95.62 105 PRO A C 1
ATOM 815 O O . PRO A 1 105 ? 4.348 -5.997 13.385 1.00 95.62 105 PRO A O 1
ATOM 818 N N . LEU A 1 106 ? 5.295 -4.023 13.868 1.00 94.94 106 LEU A N 1
ATOM 819 C CA . LEU A 1 106 ? 6.462 -4.176 13.009 1.00 94.94 106 LEU A CA 1
ATOM 820 C C . LEU A 1 106 ? 7.499 -5.065 13.716 1.00 94.94 106 LEU A C 1
ATOM 822 O O . LEU A 1 106 ? 7.955 -4.705 14.805 1.00 94.94 106 LEU A O 1
ATOM 826 N N . PRO A 1 107 ? 7.914 -6.195 13.116 1.00 92.88 107 PRO A N 1
ATOM 827 C CA . PRO A 1 107 ? 8.975 -7.020 13.680 1.00 92.88 107 PRO A CA 1
ATOM 828 C C . PRO A 1 107 ? 10.313 -6.280 13.769 1.00 92.88 107 PRO A C 1
ATOM 830 O O . PRO A 1 107 ? 10.646 -5.439 12.927 1.00 92.88 107 PRO A O 1
ATOM 833 N N . ASP A 1 108 ? 11.119 -6.644 14.766 1.00 89.50 108 ASP A N 1
ATOM 834 C CA . ASP A 1 108 ? 12.471 -6.112 14.905 1.00 89.50 108 ASP A CA 1
ATOM 835 C C . ASP A 1 108 ? 13.331 -6.501 13.699 1.00 89.50 108 ASP A C 1
ATOM 837 O O . ASP A 1 108 ? 13.473 -7.673 13.345 1.00 89.50 108 ASP A O 1
ATOM 841 N N . SER A 1 109 ? 13.914 -5.494 13.055 1.00 88.56 109 SER A N 1
ATOM 842 C CA . SER A 1 109 ? 14.784 -5.658 11.895 1.00 88.56 109 SER A CA 1
ATOM 843 C C . SER A 1 109 ? 15.722 -4.455 11.769 1.00 88.56 109 SER A C 1
ATOM 845 O O . SER A 1 109 ? 15.392 -3.378 12.269 1.00 88.56 109 SER A O 1
ATOM 847 N N . PRO A 1 110 ? 16.853 -4.573 11.047 1.00 85.00 110 PRO A N 1
ATOM 848 C CA . PRO A 1 110 ? 17.722 -3.426 10.765 1.00 85.00 110 PRO A CA 1
ATOM 849 C C . PRO A 1 110 ? 17.006 -2.262 10.057 1.00 85.00 110 PRO A C 1
ATOM 851 O O . PRO A 1 110 ? 17.450 -1.122 10.131 1.00 85.00 110 PRO A O 1
ATOM 854 N N . LEU A 1 111 ? 15.892 -2.542 9.374 1.00 94.50 111 LEU A N 1
ATOM 855 C CA . LEU A 1 111 ? 15.071 -1.542 8.698 1.00 94.50 111 LEU A CA 1
ATOM 856 C C . LEU A 1 111 ? 14.260 -0.680 9.682 1.00 94.50 111 LEU A C 1
ATOM 858 O O . LEU A 1 111 ? 13.989 0.484 9.382 1.00 94.50 111 LEU A O 1
ATOM 862 N N . ARG A 1 112 ? 13.898 -1.225 10.856 1.00 95.25 112 ARG A N 1
ATOM 863 C CA . ARG A 1 112 ? 13.067 -0.544 11.865 1.00 95.25 112 ARG A CA 1
ATOM 864 C C . ARG A 1 112 ? 13.675 0.789 12.290 1.00 95.25 112 ARG A C 1
ATOM 866 O O . ARG A 1 112 ? 12.948 1.774 12.370 1.00 95.25 112 ARG A O 1
ATOM 873 N N . ASP A 1 113 ? 14.989 0.836 12.495 1.00 93.94 113 ASP A N 1
ATOM 874 C CA . ASP A 1 113 ? 15.681 2.057 12.917 1.00 93.94 113 ASP A CA 1
ATOM 875 C C . ASP A 1 113 ? 15.597 3.156 11.852 1.00 93.94 113 ASP A C 1
ATOM 877 O O . ASP A 1 113 ? 15.267 4.294 12.180 1.00 93.94 113 ASP A O 1
ATOM 881 N N . SER A 1 114 ? 15.801 2.818 10.572 1.00 95.06 114 SER A N 1
ATOM 882 C CA . SER A 1 114 ? 15.670 3.780 9.467 1.00 95.06 114 SER A CA 1
ATOM 883 C C . SER A 1 114 ? 14.236 4.296 9.308 1.00 95.06 114 SER A C 1
ATOM 885 O O . SER A 1 114 ? 14.030 5.487 9.090 1.00 95.06 114 SER A O 1
ATOM 887 N N . LEU A 1 115 ? 13.237 3.417 9.435 1.00 96.69 115 LEU A N 1
ATOM 888 C CA . LEU A 1 115 ? 11.822 3.800 9.370 1.00 96.69 115 LEU A CA 1
ATOM 889 C C . LEU A 1 115 ? 11.438 4.713 10.543 1.00 96.69 115 LEU A C 1
ATOM 891 O O . LEU A 1 115 ? 10.782 5.737 10.363 1.00 96.69 115 LEU A O 1
ATOM 895 N N . ARG A 1 116 ? 11.900 4.376 11.750 1.00 95.19 116 ARG A N 1
ATOM 896 C CA . ARG A 1 116 ? 11.680 5.180 12.952 1.00 95.19 116 ARG A CA 1
ATOM 897 C C . ARG A 1 116 ? 12.351 6.547 12.846 1.00 95.19 116 ARG A C 1
ATOM 899 O O . ARG A 1 116 ? 11.762 7.556 13.236 1.00 95.19 116 ARG A O 1
ATOM 906 N N . GLU A 1 117 ? 13.579 6.588 12.334 1.00 93.81 117 GLU A N 1
ATOM 907 C CA . GLU A 1 117 ? 14.313 7.830 12.100 1.00 93.81 117 GLU A CA 1
ATOM 908 C C . GLU A 1 117 ? 13.525 8.753 11.168 1.00 93.81 117 GLU A C 1
ATOM 910 O O . GLU A 1 117 ? 13.315 9.915 11.527 1.00 93.81 117 GLU A O 1
ATOM 915 N N . ALA A 1 118 ? 12.988 8.213 10.068 1.00 92.69 118 ALA A N 1
ATOM 916 C CA . ALA A 1 118 ? 12.162 8.949 9.115 1.00 92.69 118 ALA A CA 1
ATOM 917 C C . ALA A 1 118 ? 10.893 9.552 9.735 1.00 92.69 118 ALA A C 1
ATOM 919 O O . ALA A 1 118 ? 10.496 10.640 9.341 1.00 92.69 118 ALA A O 1
ATOM 920 N N . ILE A 1 119 ? 10.286 8.919 10.746 1.00 91.50 119 ILE A N 1
ATOM 921 C CA . ILE A 1 119 ? 9.157 9.506 11.497 1.00 91.50 119 ILE A CA 1
ATOM 922 C C . ILE A 1 119 ? 9.610 10.582 12.487 1.00 91.50 119 ILE A C 1
ATOM 924 O O . ILE A 1 119 ? 8.881 11.536 12.769 1.00 91.50 119 ILE A O 1
ATOM 928 N N . SER A 1 120 ? 10.799 10.410 13.061 1.00 87.94 120 SER A N 1
ATOM 929 C CA . SER A 1 120 ? 11.299 11.239 14.156 1.00 87.94 120 SER A CA 1
ATOM 930 C C . SER A 1 120 ? 12.070 12.485 13.710 1.00 87.94 120 SER A C 1
ATOM 932 O O . SER A 1 120 ? 12.361 13.337 14.560 1.00 87.94 120 SER A O 1
ATOM 934 N N . SER A 1 121 ? 12.439 12.586 12.430 1.00 81.94 121 SER A N 1
ATOM 935 C CA . SER A 1 121 ? 13.196 13.715 11.890 1.00 81.94 121 SER A CA 1
ATOM 936 C C . SER A 1 121 ? 12.350 14.997 11.895 1.00 81.94 121 SER A C 1
ATOM 938 O O . SER A 1 121 ? 11.120 14.962 11.905 1.00 81.94 121 SER A O 1
ATOM 940 N N . LYS A 1 122 ? 13.000 16.167 11.940 1.00 60.69 122 LYS A N 1
ATOM 941 C CA . LYS A 1 122 ? 12.287 17.461 11.912 1.00 60.69 122 LYS A CA 1
ATOM 942 C C . LYS A 1 122 ? 11.620 17.726 10.561 1.00 60.69 122 LYS A C 1
ATOM 944 O O . LYS A 1 122 ? 10.602 18.412 10.523 1.00 60.69 122 LYS A O 1
ATOM 949 N N . ASP A 1 123 ? 12.173 17.130 9.510 1.00 61.56 123 ASP A N 1
ATOM 950 C CA . ASP A 1 123 ? 11.705 17.238 8.129 1.00 61.56 123 ASP A CA 1
ATOM 951 C C . ASP A 1 123 ? 10.608 16.206 7.813 1.00 61.56 123 ASP A C 1
ATOM 953 O O . ASP A 1 123 ? 9.890 16.354 6.830 1.00 61.56 123 ASP A O 1
ATOM 957 N N . ALA A 1 124 ? 10.358 15.243 8.717 1.00 59.00 124 ALA A N 1
ATOM 958 C CA . ALA A 1 124 ? 9.210 14.322 8.700 1.00 59.00 124 ALA A CA 1
ATOM 959 C C . ALA A 1 124 ? 7.848 15.029 8.787 1.00 59.00 124 ALA A C 1
ATOM 961 O O . ALA A 1 124 ? 6.799 14.393 8.920 1.00 59.00 124 ALA A O 1
ATOM 962 N N . ALA A 1 125 ? 7.855 16.358 8.797 1.00 52.19 125 ALA A N 1
ATOM 963 C CA . ALA A 1 125 ? 6.704 17.221 8.840 1.00 52.19 125 ALA A CA 1
ATOM 964 C C . ALA A 1 125 ? 6.002 17.230 7.481 1.00 52.19 125 ALA A C 1
ATOM 966 O O . ALA A 1 125 ? 5.840 18.316 6.940 1.00 52.19 125 ALA A O 1
ATOM 967 N N . GLY A 1 126 ? 5.591 16.045 6.996 1.00 52.16 126 GLY A N 1
ATOM 968 C CA . GLY A 1 126 ? 5.038 15.750 5.674 1.00 52.16 126 GLY A CA 1
ATOM 969 C C . GLY A 1 126 ? 4.470 16.985 5.020 1.00 52.16 126 GLY A C 1
ATOM 970 O O . GLY A 1 126 ? 3.301 17.300 5.231 1.00 52.16 126 GLY A O 1
ATOM 971 N N . GLU A 1 127 ? 5.330 17.749 4.345 1.00 49.06 127 GLU A N 1
ATOM 972 C CA . GLU A 1 127 ? 4.863 18.956 3.695 1.00 49.06 127 GLU A CA 1
ATOM 973 C C . GLU A 1 127 ? 3.794 18.500 2.707 1.00 49.06 127 GLU A C 1
ATOM 975 O O . GLU A 1 127 ? 3.910 17.391 2.165 1.00 49.06 127 GLU A O 1
ATOM 980 N N . PRO A 1 128 ? 2.702 19.261 2.539 1.00 49.25 128 PRO A N 1
ATOM 981 C CA . PRO A 1 128 ? 1.813 18.992 1.432 1.00 49.25 128 PRO A CA 1
ATOM 982 C C . PRO A 1 128 ? 2.697 19.001 0.189 1.00 49.25 128 PRO A C 1
ATOM 984 O O . PRO A 1 128 ? 3.209 20.046 -0.203 1.00 49.25 128 PRO A O 1
ATOM 987 N N . VAL A 1 129 ? 2.957 17.807 -0.352 1.00 51.66 129 VAL A N 1
ATOM 988 C CA . VAL A 1 129 ? 3.535 17.670 -1.679 1.00 51.66 129 VAL A CA 1
ATOM 989 C C . VAL A 1 129 ? 2.566 18.455 -2.531 1.00 51.66 129 VAL A C 1
ATOM 991 O O . VAL A 1 129 ? 1.372 18.143 -2.500 1.00 51.66 129 VAL A O 1
ATOM 994 N N . ASP A 1 130 ? 3.057 19.529 -3.148 1.00 47.50 130 ASP A N 1
ATOM 995 C CA . ASP A 1 130 ? 2.255 20.325 -4.060 1.00 47.50 130 ASP A CA 1
ATOM 996 C C . ASP A 1 130 ? 1.550 19.319 -4.966 1.00 47.50 130 ASP A C 1
ATOM 998 O O . ASP A 1 130 ? 2.210 18.473 -5.581 1.00 47.50 130 ASP A O 1
ATOM 1002 N N . GLU A 1 131 ? 0.217 19.323 -4.955 1.00 52.16 131 GLU A N 1
ATOM 1003 C CA . GLU A 1 131 ? -0.590 18.505 -5.857 1.00 52.16 131 GLU A CA 1
ATOM 1004 C C . GLU A 1 131 ? -0.458 19.105 -7.266 1.00 52.16 131 GLU A C 1
ATOM 1006 O O . GLU A 1 131 ? -1.446 19.423 -7.926 1.00 52.16 131 GLU A O 1
ATOM 1011 N N . GLY A 1 132 ? 0.780 19.320 -7.726 1.00 54.38 132 GLY A N 1
ATOM 1012 C CA . GLY A 1 132 ? 1.087 19.547 -9.121 1.00 54.38 132 GLY A CA 1
ATOM 1013 C C . GLY A 1 132 ? 0.437 18.439 -9.937 1.00 54.38 132 GLY A C 1
ATOM 1014 O O . GLY A 1 132 ? 0.191 17.345 -9.420 1.00 54.38 132 GLY A O 1
ATOM 1015 N N . GLU A 1 133 ? 0.110 18.740 -11.195 1.00 61.75 133 GLU A N 1
ATOM 1016 C CA . GLU A 1 133 ? -0.599 17.800 -12.065 1.00 61.75 133 GLU A CA 1
ATOM 1017 C C . GLU A 1 133 ? 0.045 16.412 -11.976 1.00 61.75 133 GLU A C 1
ATOM 1019 O O . GLU A 1 133 ? 1.198 16.216 -12.373 1.00 61.75 133 GLU A O 1
ATOM 1024 N N . SER A 1 134 ? -0.697 15.454 -11.403 1.00 69.44 134 SER A N 1
ATOM 1025 C CA . SER A 1 134 ? -0.242 14.073 -11.365 1.00 69.44 134 SER A CA 1
ATOM 1026 C C . SER A 1 134 ? -0.052 13.632 -12.816 1.00 69.44 134 SER A C 1
ATOM 1028 O O . SER A 1 134 ? -0.901 13.932 -13.663 1.00 69.44 134 SER A O 1
ATOM 1030 N N . PRO A 1 135 ? 1.056 12.958 -13.160 1.00 81.12 135 PRO A N 1
ATOM 1031 C CA . PRO A 1 135 ? 1.238 12.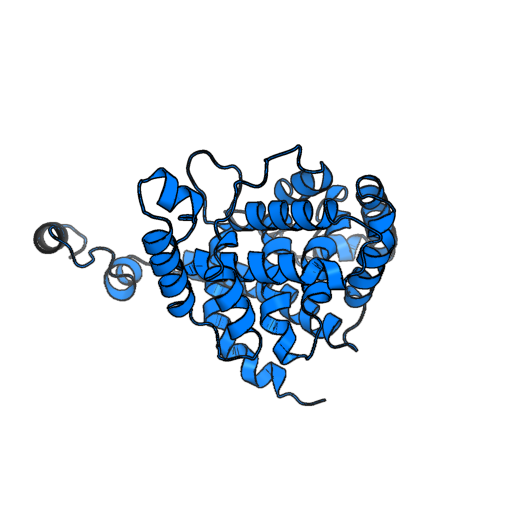476 -14.517 1.00 81.12 135 PRO A CA 1
ATOM 1032 C C . PRO A 1 135 ? 0.039 11.616 -14.900 1.00 81.12 135 PRO A C 1
ATOM 1034 O O . PRO A 1 135 ? -0.353 10.731 -14.142 1.00 81.12 135 PRO A O 1
ATOM 1037 N N . GLY A 1 136 ? -0.523 11.829 -16.090 1.00 90.12 136 GLY A N 1
ATOM 1038 C CA . GLY A 1 136 ? -1.789 11.189 -16.466 1.00 90.12 136 GLY A CA 1
ATOM 1039 C C . GLY A 1 136 ? -1.782 9.654 -16.390 1.00 90.12 136 GLY A C 1
ATOM 1040 O O . GLY A 1 136 ? -2.838 9.048 -16.248 1.00 90.12 136 GLY A O 1
ATOM 1041 N N . PHE A 1 137 ? -0.608 9.008 -16.439 1.00 95.56 137 PHE A N 1
ATOM 1042 C CA . PHE A 1 137 ? -0.499 7.560 -16.238 1.00 95.56 137 PHE A CA 1
ATOM 1043 C C . PHE A 1 137 ? -0.761 7.135 -14.782 1.00 95.56 137 PHE A C 1
ATOM 1045 O O . PHE A 1 137 ? -1.317 6.064 -14.561 1.00 95.56 137 PHE A O 1
ATOM 1052 N N . VAL A 1 138 ? -0.383 7.957 -13.798 1.00 96.00 138 VAL A N 1
ATOM 1053 C CA . VAL A 1 138 ? -0.609 7.694 -12.370 1.00 96.00 138 VAL A CA 1
ATOM 1054 C C . VAL A 1 138 ? -2.102 7.769 -12.072 1.00 96.00 138 VAL A C 1
ATOM 1056 O O . VAL A 1 138 ? -2.651 6.852 -11.464 1.00 96.00 138 VAL A O 1
ATOM 1059 N N . ASP A 1 139 ? -2.774 8.811 -12.564 1.00 94.81 139 ASP A N 1
ATOM 1060 C CA . ASP A 1 139 ? -4.221 8.943 -12.402 1.00 94.81 139 ASP A CA 1
ATOM 1061 C C . ASP A 1 139 ? -4.982 7.825 -13.113 1.00 94.81 139 ASP A C 1
ATOM 1063 O O . ASP A 1 139 ? -5.866 7.228 -12.504 1.00 94.81 139 ASP A O 1
ATOM 1067 N N . ALA A 1 140 ? -4.580 7.442 -14.331 1.00 96.75 140 ALA A N 1
ATOM 1068 C CA . ALA A 1 140 ? -5.180 6.304 -15.029 1.00 96.75 140 ALA A CA 1
ATOM 1069 C C . ALA A 1 140 ? -5.094 4.996 -14.216 1.00 96.75 140 ALA A C 1
ATOM 1071 O O . ALA A 1 140 ? -6.055 4.229 -14.172 1.00 96.75 140 ALA A O 1
ATOM 1072 N N . LEU A 1 141 ? -3.971 4.750 -13.531 1.00 98.00 141 LEU A N 1
ATOM 1073 C CA . LEU A 1 141 ? -3.802 3.579 -12.662 1.00 98.00 141 LEU A CA 1
ATOM 1074 C C . LEU A 1 141 ? -4.661 3.658 -11.390 1.00 98.00 141 LEU A C 1
ATOM 1076 O O . LEU A 1 141 ? -5.189 2.641 -10.943 1.00 98.00 141 LEU A O 1
ATOM 1080 N N . CYS A 1 142 ? -4.825 4.841 -10.801 1.00 97.25 142 CYS A N 1
ATOM 1081 C CA . CYS A 1 142 ? -5.715 5.032 -9.654 1.00 97.25 142 CYS A CA 1
ATOM 1082 C C . CYS A 1 142 ? -7.202 4.940 -10.036 1.00 97.25 142 CYS A C 1
ATOM 1084 O O . CYS A 1 142 ? -8.017 4.504 -9.232 1.00 97.25 142 CYS A O 1
ATOM 1086 N N . GLU A 1 143 ? -7.580 5.346 -11.246 1.00 95.81 143 GLU A N 1
ATOM 1087 C CA . GLU A 1 143 ? -8.969 5.298 -11.715 1.00 95.81 143 GLU A CA 1
ATOM 1088 C C . GLU A 1 143 ? -9.385 3.906 -12.204 1.00 95.81 143 GLU A C 1
ATOM 1090 O O . GLU A 1 143 ? -10.567 3.553 -12.145 1.00 95.81 143 GLU A O 1
ATOM 1095 N N . GLN A 1 144 ? -8.434 3.101 -12.685 1.00 96.62 144 GLN A N 1
ATOM 1096 C CA . GLN A 1 144 ? -8.712 1.763 -13.187 1.00 96.62 144 GLN A CA 1
ATOM 1097 C C . GLN A 1 144 ? -8.793 0.743 -12.034 1.00 96.62 144 GLN A C 1
ATOM 1099 O O . GLN A 1 144 ? -7.788 0.495 -11.360 1.00 96.62 144 GLN A O 1
ATOM 1104 N N . PRO A 1 145 ? -9.953 0.087 -11.820 1.00 96.12 145 PRO A N 1
ATOM 1105 C CA . PRO A 1 145 ? -10.042 -1.037 -10.901 1.00 96.12 145 PRO A CA 1
ATOM 1106 C C . PRO A 1 145 ? -9.284 -2.244 -11.456 1.00 96.12 145 PRO A C 1
ATOM 1108 O O . PRO A 1 145 ? -9.267 -2.483 -12.667 1.00 96.12 145 PRO A O 1
ATOM 1111 N N . ARG A 1 146 ? -8.742 -3.065 -10.560 1.00 96.19 146 ARG A N 1
ATOM 1112 C CA . ARG A 1 146 ? -8.226 -4.386 -10.913 1.00 96.19 146 ARG A CA 1
ATOM 1113 C C . ARG A 1 146 ? -9.330 -5.295 -11.449 1.00 96.19 146 ARG A C 1
ATOM 1115 O O . ARG A 1 146 ? -10.520 -5.109 -11.186 1.00 96.19 146 ARG A O 1
ATOM 1122 N N . ALA A 1 147 ? -8.933 -6.356 -12.146 1.00 93.94 147 ALA A N 1
ATOM 1123 C CA . ALA A 1 147 ? -9.854 -7.281 -12.803 1.00 93.94 147 ALA A CA 1
ATOM 1124 C C . ALA A 1 147 ? -10.805 -8.064 -11.870 1.00 93.94 147 ALA A C 1
ATOM 1126 O O . ALA A 1 147 ? -11.710 -8.746 -12.364 1.00 93.94 147 ALA A O 1
ATOM 1127 N N . GLY A 1 148 ? -10.621 -7.997 -10.550 1.00 91.44 148 GLY A N 1
ATOM 1128 C CA . GLY A 1 148 ? -11.324 -8.842 -9.588 1.00 91.44 148 GLY A CA 1
ATOM 1129 C C . GLY A 1 148 ? -10.850 -10.298 -9.633 1.00 91.44 148 GLY A C 1
ATOM 1130 O O . GLY A 1 148 ? -9.805 -10.627 -10.203 1.00 91.44 148 GLY A O 1
ATOM 1131 N N . VAL A 1 149 ? -11.627 -11.202 -9.032 1.00 93.06 149 VAL A N 1
ATOM 1132 C CA . VAL A 1 149 ? -11.287 -12.631 -9.006 1.00 93.06 149 VAL A CA 1
ATOM 1133 C C . VAL A 1 149 ? -11.682 -13.256 -10.341 1.00 93.06 149 VAL A C 1
ATOM 1135 O O . VAL A 1 149 ? -12.860 -13.298 -10.711 1.00 93.06 149 VAL A O 1
ATOM 1138 N N . THR A 1 150 ? -10.682 -13.737 -11.080 1.00 93.75 150 THR A N 1
ATOM 1139 C CA . THR A 1 150 ? -10.850 -14.308 -12.420 1.00 93.75 150 THR A CA 1
ATOM 1140 C C . THR A 1 150 ? -1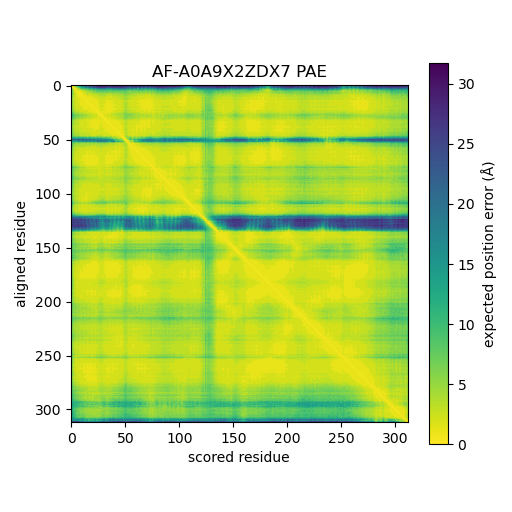0.186 -15.678 -12.519 1.00 93.75 150 THR A C 1
ATOM 1142 O O . THR A 1 150 ? -9.090 -15.892 -12.007 1.00 93.75 150 THR A O 1
ATOM 1145 N N . ALA A 1 151 ? -10.853 -16.611 -13.198 1.00 94.12 151 ALA A N 1
ATOM 1146 C CA . ALA A 1 151 ? -10.313 -17.923 -13.537 1.00 94.12 151 ALA A CA 1
ATOM 1147 C C . ALA A 1 151 ? -10.940 -18.422 -14.853 1.00 94.12 151 ALA A C 1
ATOM 1149 O O . ALA A 1 151 ? -12.139 -18.200 -15.065 1.00 94.12 151 ALA A O 1
ATOM 1150 N N . PRO A 1 152 ? -10.180 -19.092 -15.741 1.00 94.19 152 PRO A N 1
ATOM 1151 C CA . PRO A 1 152 ? -10.728 -19.682 -16.959 1.00 94.19 152 PRO A CA 1
ATOM 1152 C C . PRO A 1 152 ? -11.941 -20.578 -16.674 1.00 94.19 152 PRO A C 1
ATOM 1154 O O . PRO A 1 152 ? -11.943 -21.370 -15.734 1.00 94.19 152 PRO A O 1
ATOM 1157 N N . GLY A 1 153 ? -12.992 -20.446 -17.487 1.00 92.75 153 GLY A N 1
ATOM 1158 C CA . GLY A 1 153 ? -14.218 -21.243 -17.352 1.00 92.75 153 GLY A CA 1
ATOM 1159 C C . GLY A 1 153 ? -15.138 -20.854 -16.187 1.00 92.75 153 GLY A C 1
ATOM 1160 O O . GLY A 1 153 ? -16.186 -21.475 -16.032 1.00 92.75 153 GLY A O 1
ATOM 1161 N N . THR A 1 154 ? -14.793 -19.832 -15.396 1.00 93.88 154 THR A N 1
ATOM 1162 C CA . THR A 1 154 ? -15.612 -19.342 -14.274 1.00 93.88 154 THR A CA 1
ATOM 1163 C C . THR A 1 154 ? -16.076 -17.908 -14.524 1.00 93.88 154 THR A C 1
ATOM 1165 O O . THR A 1 154 ? -15.365 -17.112 -15.139 1.00 93.88 154 THR A O 1
ATOM 1168 N N . SER A 1 155 ? -17.268 -17.553 -14.036 1.00 92.50 155 SER A N 1
ATOM 1169 C CA . SER A 1 155 ? -17.725 -16.159 -14.027 1.00 92.50 155 SER A CA 1
ATOM 1170 C C . SER A 1 155 ? -16.788 -15.285 -13.191 1.00 92.50 155 SER A C 1
ATOM 1172 O O . SER A 1 155 ? -16.420 -15.655 -12.078 1.00 92.50 155 SER A O 1
ATOM 1174 N N . ARG A 1 156 ? -16.440 -14.101 -13.707 1.00 92.88 156 ARG A N 1
ATOM 1175 C CA . ARG A 1 156 ? -15.681 -13.089 -12.960 1.00 92.88 156 ARG A CA 1
ATOM 1176 C C . ARG A 1 156 ? -16.465 -12.641 -11.727 1.00 92.88 156 ARG A C 1
ATOM 1178 O O . ARG A 1 156 ? -17.652 -12.334 -11.837 1.00 92.88 156 ARG A O 1
ATOM 1185 N N . LEU A 1 157 ? -15.776 -12.530 -10.594 1.00 93.25 157 LEU A N 1
ATOM 1186 C CA . LEU A 1 157 ? -16.319 -11.934 -9.378 1.00 93.25 157 LEU A CA 1
ATOM 1187 C C . LEU A 1 157 ? -15.684 -10.559 -9.146 1.00 93.25 157 LEU A C 1
ATOM 1189 O O . LEU A 1 157 ? -14.480 -10.452 -8.907 1.00 93.25 157 LEU A O 1
ATOM 1193 N N . MET A 1 158 ? -16.512 -9.515 -9.211 1.00 92.50 158 MET A N 1
ATOM 1194 C CA . MET A 1 158 ? -16.130 -8.151 -8.844 1.00 92.50 158 MET A CA 1
ATOM 1195 C C . MET A 1 158 ? -16.494 -7.910 -7.383 1.00 92.50 158 MET A C 1
ATOM 1197 O O . MET A 1 158 ? -17.664 -8.009 -7.015 1.00 92.50 158 MET A O 1
ATOM 1201 N N . LEU A 1 159 ? -15.492 -7.608 -6.562 1.00 92.62 159 LEU A N 1
ATOM 1202 C CA . LEU A 1 159 ? -15.673 -7.305 -5.147 1.00 92.62 159 LEU A CA 1
ATOM 1203 C C . LEU A 1 159 ? -15.789 -5.790 -4.952 1.00 92.62 159 LEU A C 1
ATOM 1205 O O . LEU A 1 159 ? -15.157 -5.015 -5.669 1.00 92.62 159 LEU A O 1
ATOM 1209 N N . THR A 1 160 ? -16.630 -5.369 -4.007 1.00 92.25 160 THR A N 1
ATOM 1210 C CA . THR A 1 160 ? -16.831 -3.954 -3.663 1.00 92.25 160 THR A CA 1
ATOM 1211 C C . THR A 1 160 ? -16.509 -3.711 -2.185 1.00 92.25 160 THR A C 1
ATOM 1213 O O . THR A 1 160 ? -16.956 -4.512 -1.361 1.00 92.25 160 THR A O 1
ATOM 1216 N N . PRO A 1 161 ? -15.810 -2.619 -1.820 1.00 92.94 161 PRO A N 1
ATOM 1217 C CA . PRO A 1 161 ? -15.206 -1.626 -2.716 1.00 92.94 161 PRO A CA 1
ATOM 1218 C C . PRO A 1 161 ? -14.123 -2.250 -3.607 1.00 92.94 161 PRO A C 1
ATOM 1220 O O . PRO A 1 161 ? -13.462 -3.193 -3.191 1.00 92.94 161 PRO A O 1
ATOM 1223 N N . THR A 1 162 ? -13.999 -1.756 -4.840 1.00 94.00 162 THR A N 1
ATOM 1224 C CA . THR A 1 162 ? -12.988 -2.233 -5.790 1.00 94.00 162 THR A CA 1
ATOM 1225 C C . THR A 1 162 ? -11.616 -1.686 -5.421 1.00 94.00 162 THR A C 1
ATOM 1227 O O . THR A 1 162 ? -11.507 -0.504 -5.101 1.00 94.00 162 THR A O 1
ATOM 1230 N N . GLU A 1 163 ? -10.593 -2.520 -5.543 1.00 96.56 163 GLU A N 1
ATOM 1231 C CA . GLU A 1 163 ? -9.182 -2.134 -5.496 1.00 96.56 163 GLU A CA 1
ATOM 1232 C C . GLU A 1 163 ? -8.737 -1.539 -6.843 1.00 96.56 163 GLU A C 1
ATOM 1234 O O . GLU A 1 163 ? -8.981 -2.146 -7.891 1.00 96.56 163 GLU A O 1
ATOM 1239 N N . SER A 1 164 ? -8.084 -0.371 -6.831 1.00 97.88 164 SER A N 1
ATOM 1240 C CA . SER A 1 164 ? -7.441 0.209 -8.023 1.00 97.88 164 SER A CA 1
ATOM 1241 C C . SER A 1 164 ? -6.027 -0.337 -8.258 1.00 97.88 164 SER A C 1
ATOM 1243 O O . SER A 1 164 ? -5.420 -0.940 -7.370 1.00 97.88 164 SER A O 1
ATOM 1245 N N . HIS A 1 165 ? -5.447 -0.113 -9.444 1.00 98.44 165 HIS A N 1
ATOM 1246 C CA . HIS A 1 165 ? -4.015 -0.401 -9.622 1.00 98.44 165 HIS A CA 1
ATOM 1247 C C . HIS A 1 165 ? -3.149 0.497 -8.734 1.00 98.44 165 HIS A C 1
ATOM 1249 O O . HIS A 1 165 ? -2.113 0.043 -8.262 1.00 98.44 165 HIS A O 1
ATOM 1255 N N . GLY A 1 166 ? -3.576 1.733 -8.458 1.00 98.19 166 GLY A N 1
ATOM 1256 C CA . GLY A 1 166 ? -2.893 2.618 -7.512 1.00 98.19 166 GLY A CA 1
ATOM 1257 C C . GLY A 1 166 ? -2.858 2.056 -6.087 1.00 98.19 166 GLY A C 1
ATOM 1258 O O . GLY A 1 166 ? -1.798 2.040 -5.463 1.00 98.19 166 GLY A O 1
ATOM 1259 N N . ASP A 1 167 ? -3.987 1.536 -5.593 1.00 98.50 167 ASP A N 1
ATOM 1260 C CA . ASP A 1 167 ? -4.066 0.837 -4.302 1.00 98.50 167 ASP A CA 1
ATOM 1261 C C . ASP A 1 167 ? -3.093 -0.343 -4.234 1.00 98.50 167 ASP A C 1
ATOM 1263 O O . ASP A 1 167 ? -2.308 -0.473 -3.292 1.00 98.50 167 ASP A O 1
ATOM 1267 N N . HIS A 1 168 ? -3.149 -1.203 -5.246 1.00 98.69 168 HIS A N 1
ATOM 1268 C CA . HIS A 1 168 ? -2.347 -2.411 -5.302 1.00 98.69 168 HIS A CA 1
ATOM 1269 C C . HIS A 1 168 ? -0.848 -2.102 -5.430 1.00 98.69 168 HIS A C 1
ATOM 1271 O O . HIS A 1 168 ? -0.049 -2.573 -4.625 1.00 98.69 168 HIS A O 1
ATOM 1277 N N . CYS A 1 169 ? -0.447 -1.271 -6.396 1.00 98.81 169 CYS A N 1
ATOM 1278 C CA . CYS A 1 169 ? 0.956 -0.906 -6.595 1.00 98.81 169 CYS A CA 1
ATOM 1279 C C . CYS A 1 169 ? 1.545 -0.188 -5.379 1.00 98.81 169 CYS A C 1
ATOM 1281 O O . CYS A 1 169 ? 2.681 -0.469 -4.998 1.00 98.81 169 CYS A O 1
ATOM 1283 N N . GLY A 1 170 ? 0.777 0.705 -4.742 1.00 98.62 170 GLY A N 1
ATOM 1284 C CA . GLY A 1 170 ? 1.194 1.355 -3.502 1.00 98.62 170 GLY A CA 1
ATOM 1285 C C . GLY A 1 170 ? 1.461 0.339 -2.389 1.00 98.62 170 GLY A C 1
ATOM 1286 O O . GLY A 1 170 ? 2.527 0.360 -1.772 1.00 98.62 170 GLY A O 1
ATOM 1287 N N . ALA A 1 171 ? 0.538 -0.604 -2.178 1.00 98.88 171 ALA A N 1
ATOM 1288 C CA . ALA A 1 171 ? 0.692 -1.628 -1.150 1.00 98.88 171 ALA A CA 1
ATOM 1289 C C . ALA A 1 171 ? 1.867 -2.572 -1.443 1.00 98.88 171 ALA A C 1
ATOM 1291 O O . ALA A 1 171 ? 2.678 -2.824 -0.553 1.00 98.88 171 ALA A O 1
ATOM 1292 N N . VAL A 1 172 ? 2.028 -3.025 -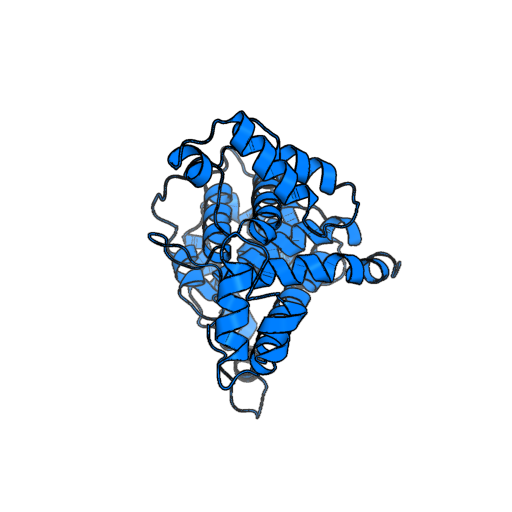2.692 1.00 98.94 172 VAL A N 1
ATOM 1293 C CA . VAL A 1 172 ? 3.156 -3.874 -3.110 1.00 98.94 172 VAL A CA 1
ATOM 1294 C C . VAL A 1 172 ? 4.495 -3.155 -2.942 1.00 98.94 172 VAL A C 1
ATOM 1296 O O . VAL A 1 172 ? 5.460 -3.780 -2.507 1.00 98.94 172 VAL A O 1
ATOM 1299 N N . ALA A 1 173 ? 4.574 -1.850 -3.220 1.00 98.88 173 ALA A N 1
ATOM 1300 C CA . ALA A 1 173 ? 5.790 -1.067 -2.997 1.00 98.88 173 ALA A CA 1
ATOM 1301 C C . ALA A 1 173 ? 6.171 -1.016 -1.507 1.00 98.88 173 ALA A C 1
ATOM 1303 O O . ALA A 1 173 ? 7.320 -1.287 -1.152 1.00 98.88 173 ALA A O 1
ATOM 1304 N N . VAL A 1 174 ? 5.201 -0.749 -0.626 1.00 98.81 174 VAL A N 1
ATOM 1305 C CA . VAL A 1 174 ? 5.395 -0.754 0.836 1.00 98.81 174 VAL A CA 1
ATOM 1306 C C . VAL A 1 174 ? 5.772 -2.153 1.337 1.00 98.81 174 VAL A C 1
ATOM 1308 O O . VAL A 1 174 ? 6.718 -2.309 2.110 1.00 98.81 174 VAL A O 1
ATOM 1311 N N . PHE A 1 175 ? 5.083 -3.195 0.868 1.00 98.81 175 PHE A N 1
ATOM 1312 C CA . PHE A 1 175 ? 5.384 -4.587 1.213 1.00 98.81 175 PHE A CA 1
ATOM 1313 C C . PHE A 1 175 ? 6.794 -4.971 0.768 1.00 98.81 175 PHE A C 1
ATOM 1315 O O . PHE A 1 175 ? 7.521 -5.601 1.532 1.00 98.81 175 PHE A O 1
ATOM 1322 N N . GLY A 1 176 ? 7.201 -4.553 -0.432 1.00 98.56 176 GLY A N 1
ATOM 1323 C CA . GLY A 1 176 ? 8.542 -4.776 -0.961 1.00 98.56 176 GLY A CA 1
ATOM 1324 C C . GLY A 1 176 ? 9.619 -4.250 -0.015 1.00 98.56 176 GLY A C 1
ATOM 1325 O O . GLY A 1 176 ? 10.518 -4.998 0.363 1.00 98.56 176 GLY A O 1
ATOM 1326 N N . VAL A 1 177 ? 9.468 -3.013 0.468 1.00 98.69 177 VAL A N 1
ATOM 1327 C CA . VAL A 1 177 ? 10.396 -2.413 1.440 1.00 98.69 177 VAL A CA 1
ATOM 1328 C C . VAL A 1 177 ? 10.414 -3.195 2.755 1.00 98.69 177 VAL A C 1
ATOM 1330 O O . VAL A 1 177 ? 11.492 -3.513 3.256 1.00 98.69 177 VAL A O 1
ATOM 1333 N N . LEU A 1 178 ? 9.246 -3.544 3.305 1.00 98.44 178 LEU A N 1
ATOM 1334 C CA . LEU A 1 178 ? 9.140 -4.273 4.578 1.00 98.44 178 LEU A CA 1
ATOM 1335 C C . LEU A 1 178 ? 9.743 -5.680 4.518 1.00 98.44 178 LEU A C 1
ATOM 1337 O O . LEU A 1 178 ? 10.324 -6.143 5.501 1.00 98.44 178 LEU A O 1
ATOM 1341 N N . LEU A 1 179 ? 9.602 -6.357 3.377 1.00 97.81 179 LEU A N 1
ATOM 1342 C CA . LEU A 1 179 ? 10.041 -7.736 3.177 1.00 97.81 179 LEU A CA 1
ATOM 1343 C C . LEU A 1 179 ? 11.479 -7.838 2.653 1.00 97.81 179 LEU A C 1
ATOM 1345 O O . LEU A 1 179 ? 12.086 -8.902 2.784 1.00 97.81 179 LEU A O 1
ATOM 1349 N N . ALA A 1 180 ? 12.058 -6.758 2.122 1.00 97.19 180 ALA A N 1
ATOM 1350 C CA . ALA A 1 180 ? 13.422 -6.743 1.594 1.00 97.19 180 ALA A CA 1
ATOM 1351 C C . ALA A 1 180 ? 14.479 -7.326 2.559 1.00 97.19 180 ALA A C 1
ATOM 1353 O O . ALA A 1 180 ? 15.290 -8.143 2.108 1.00 97.19 180 ALA A O 1
ATOM 1354 N N . PRO A 1 181 ? 14.461 -7.045 3.884 1.00 95.50 181 PRO A N 1
ATOM 1355 C CA . PRO A 1 181 ? 15.402 -7.660 4.823 1.00 95.50 181 PRO A CA 1
ATOM 1356 C C . PRO A 1 181 ? 15.320 -9.193 4.898 1.00 95.50 181 PRO A C 1
ATOM 1358 O O . PRO A 1 181 ? 16.326 -9.835 5.196 1.00 95.50 181 PRO A O 1
ATOM 1361 N N . LEU A 1 182 ? 14.157 -9.798 4.621 1.00 94.88 182 LEU A N 1
ATOM 1362 C CA . LEU A 1 182 ? 13.968 -11.254 4.691 1.00 94.88 182 LEU A CA 1
ATOM 1363 C C . LEU A 1 182 ? 14.665 -11.999 3.553 1.00 94.88 182 LEU A C 1
ATOM 1365 O O . LEU A 1 182 ? 15.066 -13.153 3.720 1.00 94.88 182 LEU A O 1
ATOM 1369 N N . PHE A 1 183 ? 14.803 -11.344 2.403 1.00 94.69 183 PHE A N 1
ATOM 1370 C CA . PHE A 1 183 ? 15.410 -11.919 1.205 1.00 94.69 183 PHE A CA 1
ATOM 1371 C C . PHE A 1 183 ? 16.783 -11.317 0.889 1.00 94.69 183 PHE A C 1
ATOM 1373 O O . PHE A 1 183 ? 17.482 -11.845 0.027 1.00 94.69 183 PHE A O 1
ATOM 1380 N N . GLY A 1 184 ? 17.185 -10.261 1.605 1.00 95.38 184 GLY A N 1
ATOM 1381 C CA . GLY A 1 184 ? 18.428 -9.530 1.370 1.00 95.38 184 GLY A CA 1
ATOM 1382 C C . GLY A 1 184 ? 18.366 -8.624 0.139 1.00 95.38 184 GLY A C 1
ATOM 1383 O O . GLY A 1 184 ? 19.377 -8.481 -0.541 1.00 95.38 184 GLY A O 1
ATOM 1384 N N . ALA A 1 185 ? 17.188 -8.082 -0.176 1.00 97.12 185 ALA A N 1
ATOM 1385 C CA . ALA A 1 185 ? 16.975 -7.218 -1.333 1.00 97.12 185 ALA A CA 1
ATOM 1386 C C . ALA A 1 185 ? 17.291 -5.749 -1.036 1.00 97.12 185 ALA A C 1
ATOM 1388 O O . ALA A 1 185 ? 17.230 -5.302 0.113 1.00 97.12 185 ALA A O 1
ATOM 1389 N N . ASP A 1 186 ? 17.571 -4.986 -2.090 1.00 97.81 186 ASP A N 1
ATOM 1390 C CA . ASP A 1 186 ? 17.642 -3.531 -2.002 1.00 97.81 186 ASP A CA 1
ATOM 1391 C C . ASP A 1 186 ? 16.243 -2.894 -1.902 1.00 97.81 186 ASP A C 1
ATOM 1393 O O . ASP A 1 186 ? 15.369 -3.099 -2.749 1.00 97.81 186 ASP A O 1
ATOM 1397 N N . VAL A 1 187 ? 16.033 -2.076 -0.866 1.00 97.94 187 VAL A N 1
ATOM 1398 C CA . VAL A 1 187 ? 14.727 -1.458 -0.589 1.00 97.94 187 VAL A CA 1
ATOM 1399 C C . VAL A 1 187 ? 14.287 -0.495 -1.691 1.00 97.94 187 VAL A C 1
ATOM 1401 O O . VAL A 1 187 ? 13.109 -0.479 -2.034 1.00 97.94 187 VAL A O 1
ATOM 1404 N N . ALA A 1 188 ? 15.207 0.277 -2.275 1.00 97.69 188 ALA A N 1
ATOM 1405 C CA . ALA A 1 188 ? 14.865 1.266 -3.294 1.00 97.69 188 ALA A CA 1
ATOM 1406 C C . ALA A 1 188 ? 14.430 0.583 -4.596 1.00 97.69 188 ALA A C 1
ATOM 1408 O O . ALA A 1 188 ? 13.422 0.957 -5.195 1.00 97.69 188 ALA A O 1
ATOM 1409 N N . THR A 1 189 ? 15.132 -0.487 -4.965 1.00 98.44 189 THR A N 1
ATOM 1410 C CA . THR A 1 189 ? 14.793 -1.340 -6.102 1.00 98.44 189 THR A CA 1
ATOM 1411 C C . THR A 1 189 ? 13.427 -1.984 -5.899 1.00 98.44 189 THR A C 1
ATOM 1413 O O . THR A 1 189 ? 12.554 -1.827 -6.743 1.00 98.44 189 THR A O 1
ATOM 1416 N N . THR A 1 190 ? 13.180 -2.636 -4.756 1.00 98.38 190 THR A N 1
ATOM 1417 C CA . THR A 1 190 ? 11.875 -3.279 -4.488 1.00 98.38 190 THR A CA 1
ATOM 1418 C C . THR A 1 190 ? 10.706 -2.295 -4.463 1.00 98.38 190 THR A C 1
ATOM 1420 O O . THR A 1 190 ? 9.632 -2.611 -4.975 1.00 98.38 190 THR A O 1
ATOM 1423 N N . TYR A 1 191 ? 10.924 -1.087 -3.940 1.00 98.69 191 TYR A N 1
ATOM 1424 C CA . TYR A 1 191 ? 9.935 -0.016 -3.953 1.00 98.69 191 TYR A CA 1
ATOM 1425 C C . TYR A 1 191 ? 9.596 0.419 -5.384 1.00 98.69 191 TYR A C 1
ATOM 1427 O O . TYR A 1 191 ? 8.422 0.490 -5.745 1.00 98.69 191 TYR A O 1
ATOM 1435 N N . LEU A 1 192 ? 10.614 0.632 -6.229 1.00 98.62 192 LEU A N 1
ATOM 1436 C CA . LEU A 1 192 ? 10.419 0.996 -7.634 1.00 98.62 192 LEU A CA 1
ATOM 1437 C C . LEU A 1 192 ? 9.705 -0.109 -8.426 1.00 98.62 192 LEU A C 1
ATOM 1439 O O . LEU A 1 192 ? 8.802 0.196 -9.204 1.00 98.62 192 LEU A O 1
ATOM 1443 N N . ILE A 1 193 ? 10.048 -1.384 -8.192 1.00 98.69 193 ILE A N 1
ATOM 1444 C CA . ILE A 1 193 ? 9.326 -2.522 -8.786 1.00 98.69 193 ILE A CA 1
ATOM 1445 C C . ILE A 1 193 ? 7.841 -2.446 -8.410 1.00 98.69 193 ILE A C 1
ATOM 1447 O O . ILE A 1 193 ? 6.976 -2.505 -9.284 1.00 98.69 193 ILE A O 1
ATOM 1451 N N . GLY A 1 194 ? 7.538 -2.271 -7.119 1.00 98.75 194 GLY A N 1
ATOM 1452 C CA . GLY A 1 194 ? 6.164 -2.186 -6.630 1.00 98.75 194 GLY A CA 1
ATOM 1453 C C . GLY A 1 194 ? 5.370 -1.043 -7.262 1.00 98.75 194 GLY A C 1
ATOM 1454 O O . GLY A 1 194 ? 4.241 -1.261 -7.694 1.00 98.75 194 GLY A O 1
ATOM 1455 N N . LEU A 1 195 ? 5.972 0.136 -7.434 1.00 98.50 195 LEU A N 1
ATOM 1456 C CA . LEU A 1 195 ? 5.316 1.257 -8.114 1.00 98.50 195 LEU A CA 1
ATOM 1457 C C . LEU A 1 195 ? 5.070 0.998 -9.611 1.00 98.50 195 LEU A C 1
ATOM 1459 O O . LEU A 1 195 ? 4.041 1.421 -10.141 1.00 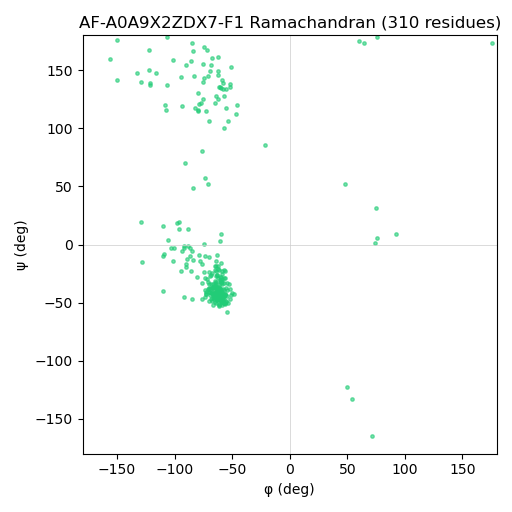98.50 195 LEU A O 1
ATOM 1463 N N . ALA A 1 196 ? 5.995 0.321 -10.299 1.00 98.38 196 ALA A N 1
ATOM 1464 C CA . ALA A 1 196 ? 6.024 0.254 -11.762 1.00 98.38 196 ALA A CA 1
ATOM 1465 C C . ALA A 1 196 ? 5.471 -1.042 -12.382 1.00 98.38 196 ALA A C 1
ATOM 1467 O O . ALA A 1 196 ? 5.212 -1.067 -13.586 1.00 98.38 196 ALA A O 1
ATOM 1468 N N . HIS A 1 197 ? 5.270 -2.122 -11.623 1.00 98.50 197 HIS A N 1
ATOM 1469 C CA . HIS A 1 197 ? 4.955 -3.433 -12.214 1.00 98.50 197 HIS A CA 1
ATOM 1470 C C . HIS A 1 197 ? 3.637 -3.488 -13.016 1.00 98.50 197 HIS A C 1
ATOM 1472 O O . HIS A 1 197 ? 3.570 -4.195 -14.024 1.00 98.50 197 HIS A O 1
ATOM 1478 N N . HIS A 1 198 ? 2.636 -2.665 -12.677 1.00 98.06 198 HIS A N 1
ATOM 1479 C CA . HIS A 1 198 ? 1.418 -2.488 -13.492 1.00 98.06 198 HIS A CA 1
ATOM 1480 C C . HIS A 1 198 ? 1.443 -1.263 -14.407 1.00 98.06 198 HIS A C 1
ATOM 1482 O O . HIS A 1 198 ? 0.397 -0.838 -14.882 1.00 98.06 198 HIS A O 1
ATOM 1488 N N . LEU A 1 199 ? 2.604 -0.680 -14.715 1.00 97.50 199 LEU A N 1
ATOM 1489 C CA . LEU A 1 199 ? 2.678 0.522 -15.558 1.00 97.50 199 LEU A CA 1
ATOM 1490 C C . LEU A 1 199 ? 1.976 0.344 -16.920 1.00 97.50 199 LEU A C 1
ATOM 1492 O O . LEU A 1 199 ? 1.354 1.270 -17.437 1.00 97.50 199 LEU A O 1
ATOM 1496 N N . HIS A 1 200 ? 2.002 -0.871 -17.471 1.00 97.44 200 HIS A N 1
ATOM 1497 C CA . HIS A 1 200 ? 1.286 -1.223 -18.696 1.00 97.44 200 HIS A CA 1
ATOM 1498 C C . HIS A 1 200 ? -0.237 -0.998 -18.601 1.00 97.44 200 HIS A C 1
ATOM 1500 O O . HIS A 1 200 ? -0.871 -0.639 -19.599 1.00 97.44 200 HIS A O 1
ATOM 1506 N N . ASN A 1 201 ? -0.826 -1.119 -17.406 1.00 98.12 201 ASN A N 1
ATOM 1507 C CA . ASN A 1 201 ? -2.252 -0.907 -17.177 1.00 98.12 201 ASN A CA 1
ATOM 1508 C C . ASN A 1 201 ? -2.691 0.556 -17.219 1.00 98.12 201 ASN A C 1
ATOM 1510 O O . ASN A 1 201 ? -3.885 0.815 -17.319 1.00 98.12 201 ASN A O 1
ATOM 1514 N N . ALA A 1 202 ? -1.760 1.513 -17.253 1.00 97.12 202 ALA A N 1
ATOM 1515 C CA . ALA A 1 202 ? -2.107 2.912 -17.487 1.00 97.12 202 ALA A CA 1
ATOM 1516 C C . ALA A 1 202 ? -2.757 3.124 -18.866 1.00 97.12 202 ALA A C 1
ATOM 1518 O O . ALA A 1 202 ? -3.428 4.126 -19.099 1.00 97.12 202 ALA A O 1
ATOM 1519 N N . THR A 1 203 ? -2.541 2.193 -19.806 1.00 95.25 203 THR A N 1
ATOM 1520 C CA . THR A 1 203 ? -3.172 2.231 -21.134 1.00 95.25 203 THR A CA 1
ATOM 1521 C C . THR A 1 203 ? -3.879 0.944 -21.538 1.00 95.25 203 THR A C 1
ATOM 1523 O O . THR A 1 203 ? -4.668 0.966 -22.487 1.00 95.25 203 THR A O 1
ATOM 1526 N N . LEU A 1 204 ? -3.620 -0.159 -20.833 1.00 96.06 204 LEU A N 1
ATOM 1527 C CA . LEU A 1 204 ? -4.239 -1.454 -21.075 1.00 96.06 204 LEU A CA 1
ATOM 1528 C C . LEU A 1 204 ? -5.241 -1.810 -19.958 1.00 96.06 204 LEU A C 1
ATOM 1530 O O . LEU A 1 204 ? -4.833 -1.970 -18.804 1.00 96.06 204 LEU A O 1
ATOM 1534 N N . PRO A 1 205 ? -6.529 -2.023 -20.278 1.00 95.31 205 PRO A N 1
ATOM 1535 C CA . PRO A 1 205 ? -7.491 -2.529 -19.304 1.00 95.31 205 PRO A CA 1
ATOM 1536 C C . PRO A 1 205 ? -7.067 -3.880 -18.717 1.00 95.31 205 PRO A C 1
ATOM 1538 O O . PRO A 1 205 ? -6.619 -4.762 -19.451 1.00 95.31 205 PRO A O 1
ATOM 1541 N N . ASP A 1 206 ? -7.254 -4.061 -17.410 1.00 96.00 206 ASP A N 1
ATOM 1542 C CA . ASP A 1 206 ? -6.920 -5.313 -16.725 1.00 96.00 206 ASP A CA 1
ATOM 1543 C C . ASP A 1 206 ? -7.882 -6.452 -17.115 1.00 96.00 206 ASP A C 1
ATOM 1545 O O . ASP A 1 206 ? -9.059 -6.525 -16.724 1.00 96.00 206 ASP A O 1
ATOM 1549 N N . ALA A 1 207 ? -7.356 -7.367 -17.927 1.00 93.69 207 ALA A N 1
ATOM 1550 C CA . ALA A 1 207 ? -8.054 -8.549 -18.412 1.00 93.69 207 ALA A CA 1
ATOM 1551 C C . ALA A 1 207 ? -8.210 -9.627 -17.325 1.00 93.69 207 ALA A C 1
ATOM 1553 O O . ALA A 1 207 ? -9.144 -10.438 -17.402 1.00 93.69 207 ALA A O 1
ATOM 1554 N N . GLY A 1 208 ? -7.352 -9.618 -16.302 1.00 93.94 208 GLY A N 1
ATOM 1555 C CA . GLY A 1 208 ? -7.215 -10.686 -15.321 1.00 93.94 208 GLY A CA 1
ATOM 1556 C C . GLY A 1 208 ? -6.815 -12.032 -15.936 1.00 93.94 208 GLY A C 1
ATOM 1557 O O . GLY A 1 208 ? -6.815 -12.230 -17.150 1.00 93.94 208 GLY A O 1
ATOM 1558 N N . HIS A 1 209 ? -6.585 -13.020 -15.073 1.00 92.75 209 HIS A N 1
ATOM 1559 C CA . HIS A 1 209 ? -6.078 -14.337 -15.461 1.00 92.75 209 HIS A CA 1
ATOM 1560 C C . HIS A 1 209 ? -6.921 -15.035 -16.546 1.00 92.75 209 HIS A C 1
ATOM 1562 O O . HIS A 1 209 ? -6.383 -15.658 -17.459 1.00 92.75 209 HIS A O 1
ATOM 1568 N N . ALA A 1 210 ? -8.252 -14.923 -16.477 1.00 93.75 210 ALA A N 1
ATOM 1569 C CA . ALA A 1 210 ? -9.128 -15.506 -17.496 1.00 93.75 210 ALA A CA 1
ATOM 1570 C C . ALA A 1 210 ? -8.938 -14.854 -18.878 1.00 93.75 210 ALA A C 1
ATOM 1572 O O . ALA A 1 210 ? -9.010 -15.547 -19.892 1.00 93.75 210 ALA A O 1
ATOM 1573 N N . GLY A 1 211 ? -8.704 -13.538 -18.919 1.00 93.81 211 GLY A N 1
ATOM 1574 C CA . GLY A 1 211 ? -8.418 -12.813 -20.151 1.00 93.81 211 GLY A CA 1
ATOM 1575 C C . GLY A 1 211 ? -7.018 -13.116 -20.681 1.00 93.81 211 GLY A C 1
ATOM 1576 O O . GLY A 1 211 ? -6.880 -13.368 -21.874 1.00 93.81 211 GLY A O 1
ATOM 1577 N N . ASP A 1 212 ? -6.014 -13.209 -19.807 1.00 92.69 212 ASP A N 1
ATOM 1578 C CA . ASP A 1 212 ? -4.635 -13.546 -20.190 1.00 92.69 212 ASP A CA 1
ATOM 1579 C C . ASP A 1 212 ? -4.550 -14.907 -20.889 1.00 92.69 212 ASP A C 1
ATOM 1581 O O . ASP A 1 212 ? -3.888 -15.052 -21.915 1.00 92.69 212 ASP A O 1
ATOM 1585 N N . VAL A 1 213 ? -5.296 -15.901 -20.394 1.00 94.69 213 VAL A N 1
ATOM 1586 C CA . VAL A 1 213 ? -5.379 -17.227 -21.028 1.00 94.69 213 VAL A CA 1
ATOM 1587 C C . VAL A 1 213 ? -6.006 -17.159 -22.425 1.00 94.69 213 VAL A C 1
ATOM 1589 O O . VAL A 1 213 ? -5.611 -17.920 -23.305 1.00 94.69 213 VAL A O 1
ATOM 1592 N N . ILE A 1 214 ? -6.960 -16.252 -22.654 1.00 95.25 214 ILE A N 1
ATOM 1593 C CA . ILE A 1 214 ? -7.570 -16.043 -23.977 1.00 95.25 214 ILE A CA 1
ATOM 1594 C C . ILE A 1 214 ? -6.603 -15.313 -24.917 1.00 95.25 214 ILE A C 1
ATOM 1596 O O . ILE A 1 214 ? -6.540 -15.645 -26.100 1.00 95.25 214 ILE A O 1
ATOM 1600 N N . LEU A 1 215 ? -5.856 -14.332 -24.404 1.00 95.19 215 LEU A N 1
ATOM 1601 C CA . LEU A 1 215 ? -4.840 -13.598 -25.161 1.00 95.19 215 LEU A CA 1
ATOM 1602 C C . LEU A 1 215 ? -3.676 -14.507 -25.589 1.00 95.19 215 LEU A C 1
ATOM 1604 O O . LEU A 1 215 ? -3.104 -14.298 -26.663 1.00 95.19 215 LEU A O 1
ATOM 1608 N N . GLY A 1 216 ? -3.353 -15.524 -24.783 1.00 95.62 216 GLY A N 1
ATOM 1609 C CA . GLY A 1 216 ? -2.352 -16.542 -25.097 1.00 95.62 216 GLY A CA 1
ATOM 1610 C C . GLY A 1 216 ? -1.000 -15.923 -25.451 1.00 95.62 216 GLY A C 1
ATOM 1611 O O . GLY A 1 216 ? -0.544 -14.987 -24.797 1.00 95.62 216 GLY A O 1
ATOM 1612 N N . ASP A 1 217 ? -0.391 -16.392 -26.539 1.00 95.25 217 ASP A N 1
ATOM 1613 C CA . ASP A 1 217 ? 0.925 -15.929 -27.009 1.00 95.25 217 ASP A CA 1
ATOM 1614 C C . ASP A 1 217 ? 0.978 -14.419 -27.327 1.00 95.25 217 ASP A C 1
ATOM 1616 O O . ASP A 1 217 ? 2.060 -13.844 -27.425 1.00 95.25 217 ASP A O 1
ATOM 1620 N N . SER A 1 218 ? -0.175 -13.753 -27.479 1.00 96.31 218 SER A N 1
ATOM 1621 C CA . SER A 1 218 ? -0.237 -12.305 -27.733 1.00 96.31 218 SER A CA 1
ATOM 1622 C C . SER A 1 218 ? -0.150 -11.453 -26.462 1.00 96.31 218 SER A C 1
ATOM 1624 O O . SER A 1 218 ? 0.049 -10.243 -26.572 1.00 96.31 218 SER A O 1
ATOM 1626 N N . ALA A 1 219 ? -0.300 -12.043 -25.269 1.00 93.81 219 ALA A N 1
ATOM 1627 C CA . ALA A 1 219 ? -0.352 -11.300 -24.009 1.00 93.81 219 ALA A CA 1
ATOM 1628 C C . ALA A 1 219 ? 0.936 -10.501 -23.751 1.00 93.81 219 ALA A C 1
ATOM 1630 O O . ALA A 1 219 ? 0.864 -9.307 -23.470 1.00 93.81 219 ALA A O 1
ATOM 1631 N N . GLY A 1 220 ? 2.106 -11.126 -23.931 1.00 93.44 220 GLY A N 1
ATOM 1632 C CA . GLY A 1 220 ? 3.401 -10.468 -23.718 1.00 93.44 220 GLY A CA 1
ATOM 1633 C C . GLY A 1 220 ? 3.584 -9.234 -24.604 1.00 93.44 220 GLY A C 1
ATOM 1634 O O . GLY A 1 220 ? 3.822 -8.141 -24.103 1.00 93.44 220 GLY A O 1
ATOM 1635 N N . ALA A 1 221 ? 3.337 -9.374 -25.910 1.00 95.25 221 ALA A N 1
ATOM 1636 C CA . ALA A 1 221 ? 3.451 -8.262 -26.855 1.00 95.25 221 ALA A CA 1
ATOM 1637 C C . ALA A 1 221 ? 2.494 -7.097 -26.533 1.00 95.25 221 ALA A C 1
ATOM 1639 O O . ALA A 1 221 ? 2.827 -5.934 -26.767 1.00 95.25 221 ALA A O 1
ATOM 1640 N N . LEU A 1 222 ? 1.303 -7.396 -26.003 1.00 96.12 222 LEU A N 1
ATOM 1641 C CA . LEU A 1 222 ? 0.330 -6.382 -25.601 1.00 96.12 222 LEU A CA 1
ATOM 1642 C C . LEU A 1 222 ? 0.762 -5.647 -24.324 1.00 96.12 222 LEU A C 1
ATOM 1644 O O . LEU A 1 222 ? 0.654 -4.421 -24.267 1.00 96.12 222 LEU A O 1
ATOM 1648 N N . ILE A 1 223 ? 1.276 -6.382 -23.333 1.00 95.69 223 ILE A N 1
ATOM 1649 C CA . ILE A 1 223 ? 1.834 -5.826 -22.093 1.00 95.69 223 ILE A CA 1
ATOM 1650 C C . ILE A 1 223 ? 3.018 -4.911 -22.414 1.00 95.69 223 ILE A C 1
ATOM 1652 O O . ILE A 1 223 ? 3.046 -3.772 -21.947 1.00 95.69 223 ILE A O 1
ATOM 165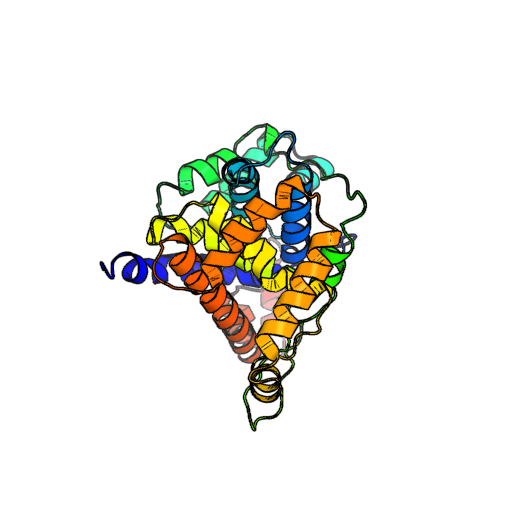6 N N . ASP A 1 224 ? 3.945 -5.358 -23.264 1.00 95.19 224 ASP A N 1
ATOM 1657 C CA . ASP A 1 224 ? 5.112 -4.569 -23.661 1.00 95.19 224 ASP A CA 1
ATOM 1658 C C . ASP A 1 224 ? 4.694 -3.287 -24.387 1.00 95.19 224 ASP A C 1
ATOM 1660 O O . ASP A 1 224 ? 5.120 -2.196 -24.017 1.00 95.19 224 ASP A O 1
ATOM 1664 N N . ALA A 1 225 ? 3.775 -3.376 -25.353 1.00 96.62 225 ALA A N 1
ATOM 1665 C CA . ALA A 1 225 ? 3.263 -2.196 -26.051 1.00 96.62 225 ALA A CA 1
ATOM 1666 C C . ALA A 1 225 ? 2.549 -1.205 -25.110 1.00 96.62 225 ALA A C 1
ATOM 1668 O O . ALA A 1 225 ? 2.663 0.013 -25.290 1.00 96.62 225 ALA A O 1
ATOM 1669 N N . GLY A 1 226 ? 1.817 -1.712 -24.112 1.00 96.50 226 GLY A N 1
ATOM 1670 C CA . GLY A 1 226 ? 1.182 -0.901 -23.073 1.00 96.50 226 GLY A CA 1
ATOM 1671 C C . GLY A 1 226 ? 2.205 -0.201 -22.177 1.00 96.50 226 GLY A C 1
ATOM 1672 O O . GLY A 1 226 ? 2.073 0.998 -21.919 1.00 96.50 226 GLY A O 1
ATOM 1673 N N . ARG A 1 227 ? 3.257 -0.918 -21.762 1.00 96.19 227 ARG A N 1
ATOM 1674 C CA . ARG A 1 227 ? 4.366 -0.379 -20.963 1.00 96.19 227 ARG A CA 1
ATOM 1675 C C . ARG A 1 227 ? 5.097 0.725 -21.721 1.00 96.19 227 ARG A C 1
ATOM 1677 O O . ARG A 1 227 ? 5.163 1.844 -21.228 1.00 96.19 227 ARG A O 1
ATOM 1684 N N . GLU A 1 228 ? 5.532 0.458 -22.951 1.00 95.25 228 GLU A N 1
ATOM 1685 C CA . GLU A 1 228 ? 6.198 1.441 -23.820 1.00 95.25 228 GLU A CA 1
ATOM 1686 C C . GLU A 1 228 ? 5.339 2.689 -24.058 1.00 95.25 228 GLU A C 1
ATOM 1688 O O . GLU A 1 228 ? 5.834 3.809 -24.193 1.00 95.25 228 GLU A O 1
ATOM 1693 N N . ARG A 1 229 ? 4.012 2.528 -24.110 1.00 95.62 229 ARG A N 1
ATOM 1694 C CA . ARG A 1 229 ? 3.097 3.663 -24.234 1.00 95.62 229 ARG A CA 1
ATOM 1695 C C . ARG A 1 229 ? 3.057 4.526 -22.978 1.00 95.62 229 ARG A C 1
ATOM 1697 O O . ARG A 1 229 ? 3.012 5.746 -23.124 1.00 95.62 229 ARG A O 1
ATOM 1704 N N . ALA A 1 230 ? 3.053 3.914 -21.801 1.00 95.00 230 ALA A N 1
ATOM 1705 C CA . ALA A 1 230 ? 3.073 4.622 -20.529 1.00 95.00 230 ALA A CA 1
ATOM 1706 C C . ALA A 1 230 ? 4.437 5.287 -20.262 1.00 95.00 230 ALA A C 1
ATOM 1708 O O . ALA A 1 230 ? 4.470 6.439 -19.836 1.00 95.00 230 ALA A O 1
ATOM 1709 N N . MET A 1 231 ? 5.546 4.629 -20.627 1.00 95.38 231 MET A N 1
ATOM 1710 C CA . MET A 1 231 ? 6.913 5.164 -20.510 1.00 95.38 231 MET A CA 1
ATOM 1711 C C . MET A 1 231 ? 7.109 6.504 -21.232 1.00 95.38 231 MET A C 1
ATOM 1713 O O . MET A 1 231 ? 7.885 7.336 -20.780 1.00 95.38 231 MET A O 1
ATOM 1717 N N . ARG A 1 232 ? 6.355 6.786 -22.307 1.00 94.25 232 ARG A N 1
ATOM 1718 C CA . ARG A 1 232 ? 6.408 8.089 -23.006 1.00 94.25 232 ARG A CA 1
ATOM 1719 C C . ARG A 1 232 ? 5.989 9.290 -22.155 1.00 94.25 232 ARG A C 1
ATOM 1721 O O . ARG A 1 232 ? 6.257 10.418 -22.553 1.00 94.25 232 ARG A O 1
ATOM 1728 N N . ALA A 1 233 ? 5.284 9.063 -21.049 1.00 92.06 233 ALA A N 1
ATOM 1729 C CA . ALA A 1 233 ? 4.908 10.107 -20.100 1.00 92.06 233 ALA A CA 1
ATOM 1730 C C . ALA A 1 233 ? 5.934 10.278 -18.963 1.00 92.06 233 ALA A C 1
ATOM 1732 O O . ALA A 1 233 ? 5.737 11.127 -18.098 1.00 92.06 233 ALA A O 1
ATOM 1733 N N . ILE A 1 234 ? 6.998 9.470 -18.950 1.00 93.19 234 ILE A N 1
ATOM 1734 C CA . ILE A 1 234 ? 8.051 9.469 -17.935 1.00 93.19 234 ILE A CA 1
ATOM 1735 C C . ILE A 1 234 ? 9.320 10.092 -18.547 1.00 93.19 234 ILE A C 1
ATOM 1737 O O . ILE A 1 234 ? 9.638 9.765 -19.696 1.00 93.19 234 ILE A O 1
ATOM 1741 N N . PRO A 1 235 ? 10.045 10.968 -17.821 1.00 92.31 235 PRO A N 1
ATOM 1742 C CA . PRO A 1 235 ? 11.336 11.505 -18.258 1.00 92.31 235 PRO A CA 1
ATOM 1743 C C . PRO A 1 235 ? 12.326 10.404 -18.676 1.00 92.31 235 PRO A C 1
ATOM 1745 O O . PRO A 1 235 ? 12.408 9.366 -18.017 1.00 92.31 235 PRO A O 1
ATOM 1748 N N . GLU A 1 236 ? 13.060 10.618 -19.772 1.00 92.81 236 GLU A N 1
ATOM 1749 C CA . GLU A 1 236 ? 13.939 9.608 -20.394 1.00 92.81 236 GLU A CA 1
ATOM 1750 C C . GLU A 1 236 ? 15.025 9.106 -19.431 1.00 92.81 236 GLU A C 1
ATOM 1752 O O . GLU A 1 236 ? 15.365 7.926 -19.424 1.00 92.81 236 GLU A O 1
ATOM 1757 N N . GLU A 1 237 ? 15.521 9.978 -18.559 1.00 92.75 237 GLU A N 1
ATOM 1758 C CA . GLU A 1 237 ? 16.519 9.674 -17.535 1.00 92.75 237 GLU A CA 1
ATOM 1759 C C . GLU A 1 237 ? 16.057 8.624 -16.511 1.00 92.75 237 GLU A C 1
ATOM 1761 O O . GLU A 1 237 ? 16.887 7.960 -15.894 1.00 92.75 237 GLU A O 1
ATOM 1766 N N . LEU A 1 238 ? 14.743 8.428 -16.354 1.00 94.81 238 LEU A N 1
ATOM 1767 C CA . LEU A 1 238 ? 14.161 7.424 -15.461 1.00 94.81 238 LEU A CA 1
ATOM 1768 C C . LEU A 1 238 ? 13.861 6.098 -16.170 1.00 94.81 238 LEU A C 1
ATOM 1770 O O . LEU A 1 238 ? 13.475 5.132 -15.506 1.00 94.81 238 LEU A O 1
ATOM 1774 N N . HIS A 1 239 ? 14.036 6.014 -17.493 1.00 95.25 239 HIS A N 1
ATOM 1775 C CA . HIS A 1 239 ? 13.692 4.807 -18.247 1.00 95.25 239 HIS A CA 1
ATOM 1776 C C . HIS A 1 239 ? 14.564 3.624 -17.846 1.00 95.25 239 HIS A C 1
ATOM 1778 O O . HIS A 1 239 ? 14.029 2.570 -17.500 1.00 95.25 239 HIS A O 1
ATOM 1784 N N . ASP A 1 240 ? 15.883 3.806 -17.815 1.00 95.38 240 ASP A N 1
ATOM 1785 C CA . ASP A 1 240 ? 16.828 2.739 -17.472 1.00 95.38 240 ASP A CA 1
ATOM 1786 C C . ASP A 1 240 ? 16.599 2.174 -16.052 1.00 95.38 240 ASP A C 1
ATOM 1788 O O . ASP A 1 240 ? 16.457 0.952 -15.924 1.00 95.38 240 ASP A O 1
ATOM 1792 N N . PRO A 1 241 ? 16.472 2.996 -14.985 1.00 95.88 241 PRO A N 1
ATOM 1793 C CA . PRO A 1 241 ? 16.124 2.498 -13.654 1.00 95.88 241 PRO A CA 1
ATOM 1794 C C . PRO A 1 241 ? 14.809 1.710 -13.616 1.00 95.88 241 PRO A C 1
ATOM 1796 O O . PRO A 1 241 ? 14.743 0.650 -12.990 1.00 95.88 241 PRO A O 1
ATOM 1799 N N . ILE A 1 242 ? 13.766 2.195 -14.300 1.00 96.88 242 ILE A N 1
ATOM 1800 C CA . ILE A 1 242 ? 12.452 1.539 -14.326 1.00 96.88 242 ILE A CA 1
ATOM 1801 C C . ILE A 1 242 ? 12.527 0.204 -15.068 1.00 96.88 242 ILE A C 1
ATOM 1803 O O . ILE A 1 242 ? 12.042 -0.803 -14.553 1.00 96.88 242 ILE A O 1
ATOM 1807 N N . HIS A 1 243 ? 13.163 0.152 -16.240 1.00 96.75 243 HIS A N 1
ATOM 1808 C CA . HIS A 1 243 ? 13.342 -1.099 -16.978 1.00 96.75 243 HIS A CA 1
ATOM 1809 C C . HIS A 1 243 ? 14.183 -2.106 -16.189 1.00 96.75 243 HIS A C 1
ATOM 1811 O O . HIS A 1 243 ? 13.811 -3.278 -16.109 1.00 96.75 243 HIS A O 1
ATOM 1817 N N . SER A 1 244 ? 15.269 -1.655 -15.554 1.00 96.62 244 SER A N 1
ATOM 1818 C CA . SER A 1 244 ? 16.105 -2.513 -14.711 1.00 96.62 244 SER A CA 1
ATOM 1819 C C . SER A 1 244 ? 15.327 -3.079 -13.525 1.00 96.62 244 SER A C 1
ATOM 1821 O O . SER A 1 244 ? 15.491 -4.251 -13.198 1.00 96.62 244 SER A O 1
ATOM 1823 N N . ALA A 1 245 ? 14.471 -2.277 -12.888 1.00 97.62 245 ALA A N 1
ATOM 1824 C CA . ALA A 1 245 ? 13.594 -2.757 -11.829 1.00 97.62 245 ALA A CA 1
ATOM 1825 C C . ALA A 1 245 ? 12.599 -3.797 -12.372 1.00 97.62 245 ALA A C 1
ATOM 1827 O O . ALA A 1 245 ? 12.496 -4.900 -11.838 1.00 97.62 245 ALA A O 1
ATOM 1828 N N . LEU A 1 246 ? 11.905 -3.488 -13.470 1.00 97.75 246 LEU A N 1
ATOM 1829 C CA . LEU A 1 246 ? 10.867 -4.355 -14.034 1.00 97.75 246 LEU A CA 1
ATOM 1830 C C . LEU A 1 246 ? 11.389 -5.713 -14.519 1.00 97.75 246 LEU A C 1
ATOM 1832 O O . LEU A 1 246 ? 10.639 -6.688 -14.470 1.00 97.75 246 LEU A O 1
ATOM 1836 N N . ALA A 1 247 ? 12.664 -5.819 -14.901 1.00 97.31 247 ALA A N 1
ATOM 1837 C CA . ALA A 1 247 ? 13.288 -7.096 -15.252 1.00 97.31 247 ALA A CA 1
ATOM 1838 C C . ALA A 1 247 ? 13.205 -8.137 -14.114 1.00 97.31 247 ALA A C 1
ATOM 1840 O O . ALA A 1 247 ? 13.100 -9.336 -14.368 1.00 97.31 247 ALA A O 1
ATOM 1841 N N . HIS A 1 248 ? 13.164 -7.696 -12.850 1.00 98.12 248 HIS A N 1
ATOM 1842 C CA . HIS A 1 248 ? 13.013 -8.589 -11.698 1.00 98.12 248 HIS A CA 1
ATOM 1843 C C . HIS A 1 248 ? 11.627 -9.240 -11.585 1.00 98.12 248 HIS A C 1
ATOM 1845 O O . HIS A 1 248 ? 11.461 -10.156 -10.785 1.00 98.12 248 HIS A O 1
ATOM 1851 N N . THR A 1 249 ? 10.636 -8.799 -12.365 1.00 97.44 249 THR A N 1
ATOM 1852 C CA . THR A 1 249 ? 9.287 -9.395 -12.371 1.00 97.44 249 THR A CA 1
ATOM 1853 C C . THR A 1 249 ? 9.203 -10.694 -13.183 1.00 97.44 249 THR A C 1
ATOM 1855 O O . THR A 1 249 ? 8.189 -11.391 -13.130 1.00 97.44 249 THR A O 1
ATOM 1858 N N . GLU A 1 250 ? 10.264 -11.035 -13.923 1.00 95.75 250 GLU A N 1
ATOM 1859 C CA . GLU A 1 250 ? 10.287 -12.141 -14.890 1.00 95.75 250 GLU A CA 1
ATOM 1860 C C . GLU A 1 250 ? 10.960 -13.418 -14.357 1.00 95.75 250 GLU A C 1
ATOM 1862 O O . GLU A 1 250 ? 11.003 -14.440 -15.045 1.00 95.75 250 GLU A O 1
ATOM 1867 N N . HIS A 1 251 ? 11.505 -13.389 -13.139 1.00 96.19 251 HIS A N 1
ATOM 1868 C CA . HIS A 1 251 ? 12.270 -14.498 -12.561 1.00 96.19 251 HIS A CA 1
ATOM 1869 C C . HIS A 1 251 ? 12.142 -14.548 -11.030 1.00 96.19 251 HIS A C 1
ATOM 1871 O O . HIS A 1 251 ? 11.551 -13.670 -10.427 1.00 96.19 251 HIS A O 1
ATOM 1877 N N . VAL A 1 252 ? 12.715 -15.553 -10.354 1.00 95.94 252 VAL A N 1
ATOM 1878 C CA . VAL A 1 252 ? 12.660 -15.692 -8.871 1.00 95.94 252 VAL A CA 1
ATOM 1879 C C . VAL A 1 252 ? 14.046 -15.921 -8.252 1.00 95.94 252 VAL A C 1
ATOM 1881 O O . VAL A 1 252 ? 14.213 -16.421 -7.134 1.00 95.94 252 VAL A O 1
ATOM 1884 N N . ASP A 1 253 ? 15.076 -15.575 -9.012 1.00 94.94 253 ASP A N 1
ATOM 1885 C CA . ASP A 1 253 ? 16.438 -16.050 -8.795 1.00 94.94 253 ASP A CA 1
ATOM 1886 C C . ASP A 1 253 ? 17.257 -15.057 -7.958 1.00 94.94 253 ASP A C 1
ATOM 1888 O O . ASP A 1 253 ? 18.205 -15.463 -7.285 1.00 94.94 253 ASP A O 1
ATOM 1892 N N . SER A 1 254 ? 16.856 -13.778 -7.949 1.00 96.94 254 SER A N 1
ATOM 1893 C CA . SER A 1 254 ? 17.483 -12.704 -7.171 1.00 96.94 254 SER A CA 1
ATOM 1894 C C . SER A 1 254 ? 16.690 -12.360 -5.898 1.00 96.94 254 SER A C 1
ATOM 1896 O O . SER A 1 254 ? 15.490 -12.653 -5.814 1.00 96.94 254 SER A O 1
ATOM 1898 N N . PRO A 1 255 ? 17.334 -11.729 -4.899 1.00 97.44 255 PRO A N 1
ATOM 1899 C CA . PRO A 1 255 ? 16.658 -11.176 -3.725 1.00 97.44 255 PRO A CA 1
ATOM 1900 C C . PRO A 1 255 ? 15.477 -10.252 -4.050 1.00 97.44 255 PRO A C 1
ATOM 1902 O O . PRO A 1 255 ? 14.397 -10.407 -3.479 1.00 97.44 255 PRO A O 1
ATOM 1905 N N . GLU A 1 256 ? 15.660 -9.317 -4.981 1.00 98.38 256 GLU A N 1
ATOM 1906 C CA . GLU A 1 256 ? 14.665 -8.320 -5.399 1.00 98.38 256 GLU A CA 1
ATOM 1907 C C . GLU A 1 256 ? 13.436 -9.001 -5.990 1.00 98.38 256 GLU A C 1
ATOM 1909 O O . GLU A 1 256 ? 12.309 -8.717 -5.590 1.00 98.38 256 GLU A O 1
ATOM 1914 N N . ALA A 1 257 ? 13.663 -9.971 -6.873 1.00 98.25 257 ALA A N 1
ATOM 1915 C CA . ALA A 1 257 ? 12.606 -10.716 -7.530 1.00 98.25 257 ALA A CA 1
ATOM 1916 C C . ALA A 1 257 ? 11.781 -11.548 -6.535 1.00 98.25 257 ALA A C 1
ATOM 1918 O O . ALA A 1 257 ? 10.551 -11.513 -6.540 1.00 98.25 257 ALA A O 1
ATOM 1919 N N . ARG A 1 258 ? 12.444 -12.244 -5.600 1.00 98.00 258 ARG A N 1
ATOM 1920 C CA . ARG A 1 258 ? 11.756 -12.985 -4.524 1.00 98.00 258 ARG A CA 1
ATOM 1921 C C . ARG A 1 258 ? 10.937 -12.068 -3.627 1.00 98.00 258 ARG A C 1
ATOM 1923 O O . ARG A 1 258 ? 9.832 -12.435 -3.238 1.00 98.00 258 ARG A O 1
ATOM 1930 N N . THR A 1 259 ? 11.480 -10.894 -3.317 1.00 98.25 259 THR A N 1
ATOM 1931 C CA . THR A 1 259 ? 10.812 -9.895 -2.481 1.00 98.25 259 THR A CA 1
ATOM 1932 C C . THR A 1 259 ? 9.571 -9.351 -3.177 1.00 98.25 259 THR A C 1
ATOM 1934 O O . THR A 1 259 ? 8.502 -9.328 -2.573 1.00 98.25 259 THR A O 1
ATOM 1937 N N . PHE A 1 260 ? 9.685 -8.991 -4.459 1.00 98.69 260 PHE A N 1
ATOM 1938 C CA . PHE A 1 260 ? 8.559 -8.550 -5.278 1.00 98.69 260 PHE A CA 1
ATOM 1939 C C . PHE A 1 260 ? 7.460 -9.615 -5.362 1.00 98.69 260 PHE A C 1
ATOM 1941 O O . PHE A 1 260 ? 6.308 -9.328 -5.050 1.00 98.69 260 PHE A O 1
ATOM 1948 N N . HIS A 1 261 ? 7.803 -10.856 -5.719 1.00 98.38 261 HIS A N 1
ATOM 1949 C CA . HIS A 1 261 ? 6.806 -11.920 -5.839 1.00 98.38 261 HIS A CA 1
ATOM 1950 C C . HIS A 1 261 ? 6.142 -12.263 -4.500 1.00 98.38 261 HIS A C 1
ATOM 1952 O O . HIS A 1 261 ? 4.955 -12.589 -4.480 1.00 98.38 261 HIS A O 1
ATOM 1958 N N . ALA A 1 262 ? 6.866 -12.165 -3.379 1.00 98.25 262 ALA A N 1
ATOM 1959 C CA . ALA A 1 262 ? 6.266 -12.288 -2.053 1.00 98.25 262 ALA A CA 1
ATOM 1960 C C . ALA A 1 262 ? 5.286 -11.136 -1.774 1.00 98.25 262 ALA A C 1
ATOM 1962 O O . ALA A 1 262 ? 4.169 -11.393 -1.329 1.00 98.25 262 ALA A O 1
ATOM 1963 N N . ALA A 1 263 ? 5.677 -9.894 -2.071 1.00 98.69 263 ALA A N 1
ATOM 1964 C CA . ALA A 1 263 ? 4.847 -8.708 -1.886 1.00 98.69 263 ALA A CA 1
ATOM 1965 C C . ALA A 1 263 ? 3.557 -8.749 -2.732 1.00 98.69 263 ALA A C 1
ATOM 1967 O O . ALA A 1 263 ? 2.475 -8.622 -2.164 1.00 98.69 263 ALA A O 1
ATOM 1968 N N . ASP A 1 264 ? 3.648 -9.000 -4.046 1.00 98.69 264 ASP A N 1
ATOM 1969 C CA . ASP A 1 264 ? 2.484 -9.100 -4.950 1.00 98.69 264 ASP A CA 1
ATOM 1970 C C . ASP A 1 264 ? 1.525 -10.223 -4.528 1.00 98.69 264 ASP A C 1
ATOM 1972 O O . ASP A 1 264 ? 0.310 -10.027 -4.439 1.00 98.69 264 ASP A O 1
ATOM 1976 N N . ALA A 1 265 ? 2.061 -11.407 -4.213 1.00 98.06 265 ALA A N 1
ATOM 1977 C CA . ALA A 1 265 ? 1.238 -12.540 -3.809 1.00 98.06 265 ALA A CA 1
ATOM 1978 C C . ALA A 1 265 ? 0.525 -12.287 -2.473 1.00 98.06 265 ALA A C 1
ATOM 1980 O O . ALA A 1 265 ? -0.667 -12.579 -2.352 1.00 98.06 265 ALA A O 1
ATOM 1981 N N . LEU A 1 266 ? 1.235 -11.749 -1.475 1.00 98.56 266 LEU A N 1
ATOM 1982 C CA . LEU A 1 266 ? 0.654 -11.444 -0.169 1.00 98.56 266 LEU A CA 1
ATOM 1983 C C . LEU A 1 266 ? -0.418 -10.375 -0.275 1.00 98.56 266 LEU A C 1
ATOM 1985 O O . LEU A 1 266 ? -1.490 -10.563 0.287 1.00 98.56 266 LEU A O 1
ATOM 1989 N N . ASP A 1 267 ? -0.164 -9.300 -1.016 1.00 98.6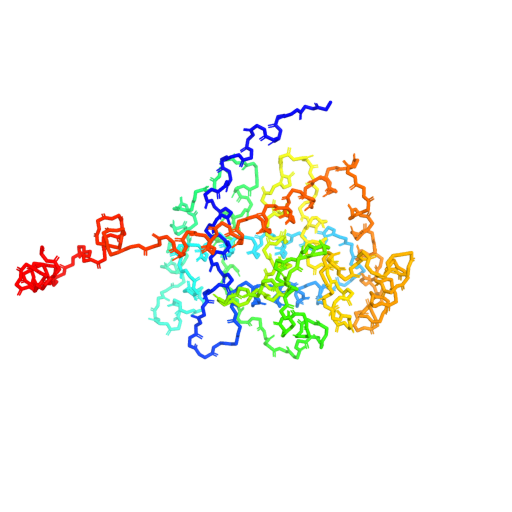2 267 ASP A N 1
ATOM 1990 C CA . ASP A 1 267 ? -1.137 -8.231 -1.198 1.00 98.62 267 ASP A CA 1
ATOM 1991 C C . ASP A 1 267 ? -2.456 -8.766 -1.773 1.00 98.62 267 ASP A C 1
ATOM 1993 O O . ASP A 1 267 ? -3.518 -8.592 -1.174 1.00 98.62 267 ASP A O 1
ATOM 1997 N N . ARG A 1 268 ? -2.379 -9.547 -2.857 1.00 96.56 268 ARG A N 1
ATOM 1998 C CA . ARG A 1 268 ? -3.550 -10.170 -3.492 1.00 96.56 268 ARG A CA 1
ATOM 1999 C C . ARG A 1 268 ? -4.291 -11.134 -2.569 1.00 96.56 268 ARG A C 1
ATOM 2001 O O . ARG A 1 268 ? -5.515 -11.209 -2.612 1.00 96.56 268 ARG A O 1
ATOM 2008 N N . VAL A 1 269 ? -3.577 -11.922 -1.766 1.00 97.31 269 VAL A N 1
ATOM 2009 C CA . VAL A 1 269 ? -4.210 -12.874 -0.839 1.00 97.31 269 VAL A CA 1
ATOM 2010 C C . VAL A 1 269 ? -4.857 -12.142 0.332 1.00 97.31 269 VAL A C 1
ATOM 2012 O O . VAL A 1 269 ? -5.982 -12.474 0.706 1.00 97.31 269 VAL A O 1
ATOM 2015 N N . LEU A 1 270 ? -4.181 -11.143 0.897 1.00 98.31 270 LEU A N 1
ATOM 2016 C CA . LEU A 1 270 ? -4.684 -10.355 2.020 1.00 98.31 270 LEU A CA 1
ATOM 2017 C C . LEU A 1 270 ? -5.872 -9.475 1.617 1.00 98.31 270 LEU A C 1
ATOM 2019 O O . LEU A 1 270 ? -6.805 -9.333 2.402 1.00 98.31 270 LEU A O 1
ATOM 2023 N N . GLU A 1 271 ? -5.892 -8.976 0.384 1.00 97.38 271 GLU A N 1
ATOM 2024 C CA . GLU A 1 271 ? -7.040 -8.315 -0.236 1.00 97.38 271 GLU A CA 1
ATOM 2025 C C . GLU A 1 271 ? -8.296 -9.206 -0.211 1.00 97.38 271 GLU A C 1
ATOM 2027 O O . GLU A 1 271 ? -9.363 -8.809 0.263 1.00 97.38 271 GLU A O 1
ATOM 2032 N N . ILE A 1 272 ? -8.170 -10.462 -0.650 1.00 96.75 272 ILE A N 1
ATOM 2033 C CA . ILE A 1 272 ? -9.283 -11.422 -0.614 1.00 96.75 272 ILE A CA 1
ATOM 2034 C C . ILE A 1 272 ? -9.622 -11.834 0.820 1.00 96.75 272 ILE A C 1
ATOM 2036 O O . ILE A 1 272 ? -10.800 -11.972 1.155 1.00 96.75 272 ILE A O 1
ATOM 2040 N N . ALA A 1 273 ? -8.617 -11.997 1.683 1.00 96.88 273 ALA A N 1
ATOM 2041 C CA . ALA A 1 273 ? -8.830 -12.306 3.092 1.00 96.88 273 ALA A CA 1
ATOM 2042 C C . ALA A 1 273 ? -9.625 -11.197 3.798 1.00 96.88 273 ALA A C 1
ATOM 2044 O O . ALA A 1 273 ? -10.495 -11.505 4.607 1.00 96.88 273 ALA A O 1
ATOM 2045 N N . TRP A 1 274 ? -9.385 -9.930 3.454 1.00 96.88 274 TRP A N 1
ATOM 2046 C CA . TRP A 1 274 ? -10.152 -8.793 3.960 1.00 96.88 274 TRP A CA 1
ATOM 2047 C C . TRP A 1 274 ? -11.625 -8.855 3.540 1.00 96.88 274 TRP A C 1
ATOM 2049 O O . TRP A 1 274 ? -12.522 -8.672 4.367 1.00 96.88 274 TRP A O 1
ATOM 2059 N N . HIS A 1 275 ? -11.902 -9.172 2.271 1.00 96.31 275 HIS A N 1
ATOM 2060 C CA . HIS A 1 275 ? -13.277 -9.356 1.800 1.00 96.31 275 HIS A CA 1
ATOM 2061 C C . HIS A 1 275 ? -13.974 -10.530 2.495 1.00 96.31 275 HIS A C 1
ATOM 2063 O O . HIS A 1 275 ? -15.138 -10.406 2.875 1.00 96.31 275 HIS A O 1
ATOM 2069 N N . ALA A 1 276 ? -13.268 -11.646 2.693 1.00 95.88 276 ALA A N 1
ATOM 2070 C CA . ALA A 1 276 ? -13.792 -12.796 3.421 1.00 95.88 276 ALA A CA 1
ATOM 2071 C C . ALA A 1 276 ? -14.099 -12.446 4.887 1.00 95.88 276 ALA A C 1
ATOM 2073 O O . ALA A 1 276 ? -15.187 -12.752 5.364 1.00 95.88 276 ALA A O 1
ATOM 2074 N N . GLN A 1 277 ? -13.191 -11.739 5.568 1.00 94.81 277 GLN A N 1
ATOM 2075 C CA . GLN A 1 277 ? -13.391 -11.266 6.940 1.00 94.81 277 GLN A CA 1
ATOM 2076 C C . GLN A 1 277 ? -14.588 -10.314 7.045 1.00 94.81 277 GLN A C 1
ATOM 2078 O O . GLN A 1 277 ? -15.402 -10.437 7.952 1.00 94.81 277 GLN A O 1
ATOM 2083 N N . THR A 1 278 ? -14.729 -9.385 6.099 1.00 94.19 278 THR A N 1
ATOM 2084 C CA . THR A 1 278 ? -15.850 -8.433 6.081 1.00 94.19 278 THR A CA 1
ATOM 2085 C C . THR A 1 278 ? -17.188 -9.138 5.853 1.00 94.19 278 THR A C 1
ATOM 2087 O O . THR A 1 278 ? -18.200 -8.738 6.422 1.00 94.19 278 THR A O 1
ATOM 2090 N N . ALA A 1 279 ? -17.208 -10.193 5.035 1.00 94.19 279 ALA A N 1
ATOM 2091 C CA . ALA A 1 279 ? -18.408 -10.992 4.798 1.00 94.19 279 ALA A CA 1
ATOM 2092 C C . ALA A 1 279 ? -18.836 -11.818 6.026 1.00 94.19 279 ALA A C 1
ATOM 2094 O O . ALA A 1 279 ? -20.021 -12.113 6.162 1.00 94.19 279 ALA A O 1
ATOM 2095 N N . ASP A 1 280 ? -17.888 -12.172 6.896 1.00 94.75 280 ASP A N 1
ATOM 2096 C CA . ASP A 1 280 ? -18.123 -12.915 8.142 1.00 94.75 280 ASP A CA 1
ATOM 2097 C C . ASP A 1 280 ? -18.362 -11.995 9.358 1.00 94.75 280 ASP A C 1
ATOM 2099 O O . ASP A 1 280 ? -18.638 -12.462 10.461 1.00 94.75 280 ASP A O 1
ATOM 2103 N N . PHE A 1 281 ? -18.269 -10.671 9.176 1.00 95.00 281 PHE A N 1
ATOM 2104 C CA . PHE A 1 281 ? -18.403 -9.704 10.262 1.00 95.00 281 PHE A CA 1
ATOM 2105 C C . PHE A 1 281 ? -19.805 -9.738 10.881 1.00 95.00 281 PHE A C 1
ATOM 2107 O O . PHE A 1 281 ? -20.821 -9.605 10.192 1.00 95.00 281 PHE A O 1
ATOM 2114 N N . SER A 1 282 ? -19.854 -9.872 12.205 1.00 95.38 282 SER A N 1
ATOM 2115 C CA . SER A 1 282 ? -21.088 -9.977 12.979 1.00 95.38 282 SER A CA 1
ATOM 2116 C C . SER A 1 282 ? -21.193 -8.872 14.033 1.00 95.38 282 SER A C 1
ATOM 2118 O O . SER A 1 282 ? -20.230 -8.162 14.329 1.00 95.38 282 SER A O 1
ATOM 2120 N N . LEU A 1 283 ? -22.390 -8.717 14.607 1.00 92.94 283 LEU A N 1
ATOM 2121 C CA . LEU A 1 283 ? -22.617 -7.762 15.691 1.00 92.94 283 LEU A CA 1
ATOM 2122 C C . LEU A 1 283 ? -21.806 -8.118 16.945 1.00 92.94 283 LEU A C 1
ATOM 2124 O O . LEU A 1 283 ? -21.235 -7.218 17.551 1.00 92.94 283 LEU A O 1
ATOM 2128 N N . ASP A 1 284 ? -21.718 -9.402 17.294 1.00 92.69 284 ASP A N 1
ATOM 2129 C CA . ASP A 1 284 ? -20.976 -9.871 18.472 1.00 92.69 284 ASP A CA 1
ATOM 2130 C C . ASP A 1 284 ? -19.488 -9.531 18.341 1.00 92.69 284 ASP A C 1
ATOM 2132 O O . ASP A 1 284 ? -18.889 -8.988 19.260 1.00 92.69 284 ASP A O 1
ATOM 2136 N N . VAL A 1 285 ? -18.912 -9.717 17.147 1.00 93.62 285 VAL A N 1
ATOM 2137 C CA . VAL A 1 285 ? -17.533 -9.291 16.859 1.00 93.62 285 VAL A CA 1
ATOM 2138 C C . VAL A 1 285 ? -17.381 -7.777 17.062 1.00 93.62 285 VAL A C 1
ATOM 2140 O O . VAL A 1 285 ? -16.415 -7.320 17.671 1.00 93.62 285 VAL A O 1
ATOM 2143 N N . ALA A 1 286 ? -18.343 -6.972 16.600 1.00 93.00 286 ALA A N 1
ATOM 2144 C CA . ALA A 1 286 ? -18.299 -5.521 16.778 1.00 93.00 286 ALA A CA 1
ATOM 2145 C C . ALA A 1 286 ? -18.358 -5.098 18.258 1.00 93.00 286 ALA A C 1
ATOM 2147 O O . ALA A 1 286 ? -17.616 -4.208 18.679 1.00 93.00 286 ALA A O 1
ATOM 2148 N N . LEU A 1 287 ? -19.261 -5.702 19.033 1.00 90.69 287 LEU A N 1
ATOM 2149 C CA . LEU A 1 287 ? -19.501 -5.341 20.429 1.00 90.69 287 LEU A CA 1
ATOM 2150 C C . LEU A 1 287 ? -18.409 -5.879 21.355 1.00 90.69 287 LEU A C 1
ATOM 2152 O O . LEU A 1 287 ? -17.883 -5.112 22.158 1.00 90.69 287 LEU A O 1
ATOM 2156 N N . ASP A 1 288 ? -18.040 -7.149 21.206 1.00 90.12 288 ASP A N 1
ATOM 2157 C CA . ASP A 1 288 ? -17.187 -7.854 22.161 1.00 90.12 288 ASP A CA 1
ATOM 2158 C C . ASP A 1 288 ? -15.702 -7.759 21.794 1.00 90.12 288 ASP A C 1
ATOM 2160 O O . ASP A 1 288 ? -14.870 -7.486 22.659 1.00 90.12 288 ASP A O 1
ATOM 2164 N N . GLU A 1 289 ? -15.345 -7.957 20.519 1.00 92.44 289 GLU A N 1
ATOM 2165 C CA . GLU A 1 289 ? -13.936 -7.967 20.094 1.00 92.44 289 GLU A CA 1
ATOM 2166 C C . GLU A 1 289 ? -13.410 -6.559 19.811 1.00 92.44 289 GLU A C 1
ATOM 2168 O O . GLU A 1 289 ? -12.337 -6.183 20.284 1.00 92.44 289 GLU A O 1
ATOM 2173 N N . TYR A 1 290 ? -14.170 -5.761 19.057 1.00 91.25 290 TYR A N 1
ATOM 2174 C CA . TYR A 1 290 ? -13.780 -4.390 18.709 1.00 91.25 290 TYR A CA 1
ATOM 2175 C C . TYR A 1 290 ? -14.196 -3.352 19.753 1.00 91.25 290 TYR A C 1
ATOM 2177 O O . TYR A 1 290 ? -13.851 -2.178 19.601 1.00 91.25 290 TYR A O 1
ATOM 2185 N N . ASN A 1 291 ? -14.908 -3.767 20.807 1.00 91.06 291 ASN A N 1
ATOM 2186 C CA . ASN A 1 291 ? -15.369 -2.901 21.888 1.00 91.06 291 ASN A CA 1
ATOM 2187 C C . ASN A 1 291 ? -16.041 -1.625 21.351 1.00 91.06 291 ASN A C 1
ATOM 2189 O O . ASN A 1 291 ? -15.651 -0.506 21.690 1.00 91.06 291 ASN A O 1
ATOM 2193 N N . LEU A 1 292 ? -17.024 -1.781 20.455 1.00 91.88 292 LEU A N 1
ATOM 2194 C CA . LEU A 1 292 ? -17.691 -0.648 19.803 1.00 91.88 292 LEU A CA 1
ATOM 2195 C C . LEU A 1 292 ? -18.202 0.388 20.826 1.00 91.88 292 LEU A C 1
ATOM 2197 O O . LEU A 1 292 ? -18.077 1.597 20.599 1.00 91.88 292 LEU A O 1
ATOM 2201 N N . VAL A 1 293 ? -18.714 -0.077 21.974 1.00 92.25 293 VAL A N 1
ATOM 2202 C CA . VAL A 1 293 ? -19.038 0.750 23.153 1.00 92.25 293 VAL A CA 1
ATOM 2203 C C . VAL A 1 293 ? -17.829 0.821 24.092 1.00 92.25 293 VAL A C 1
ATOM 2205 O O . VAL A 1 293 ? -17.794 0.259 25.186 1.00 92.25 293 VAL A O 1
ATOM 2208 N N . HIS A 1 294 ? -16.819 1.541 23.618 1.00 90.19 294 HIS A N 1
ATOM 2209 C CA . HIS A 1 294 ? -15.528 1.689 24.276 1.00 90.19 294 HIS A CA 1
ATOM 2210 C C . HIS A 1 294 ? -15.574 2.571 25.528 1.00 90.19 294 HIS A C 1
ATOM 2212 O O . HIS A 1 294 ? -16.526 3.312 25.788 1.00 90.19 294 HIS A O 1
ATOM 2218 N N . GLU A 1 295 ? -14.486 2.511 26.297 1.00 92.06 295 GLU A N 1
ATOM 2219 C CA . GLU A 1 295 ? -14.291 3.325 27.491 1.00 92.06 295 GLU A CA 1
ATOM 2220 C C . GLU A 1 295 ? -14.382 4.823 27.178 1.00 92.06 295 GLU A C 1
ATOM 2222 O O . GLU A 1 295 ? -13.702 5.355 26.299 1.00 92.06 295 GLU A O 1
ATOM 2227 N N . GLY A 1 296 ? -15.221 5.527 27.933 1.00 91.94 296 GLY A N 1
ATOM 2228 C CA . GLY A 1 296 ? -15.434 6.954 27.751 1.00 91.94 296 GLY A CA 1
ATOM 2229 C C . GLY A 1 296 ? -16.516 7.502 28.669 1.00 91.94 296 GLY A C 1
ATOM 2230 O O . GLY A 1 296 ? -17.224 6.763 29.350 1.00 91.94 296 GLY A O 1
ATOM 2231 N N . PHE A 1 297 ? -16.684 8.827 28.667 1.00 94.94 297 PHE A N 1
ATOM 2232 C CA . PHE A 1 297 ? -17.614 9.508 29.580 1.00 94.94 297 PHE A CA 1
ATOM 2233 C C . PHE A 1 297 ? -19.078 9.046 29.437 1.00 94.94 297 PHE A C 1
ATOM 2235 O O . PHE A 1 297 ? -19.875 9.235 30.354 1.00 94.94 297 PHE A O 1
ATOM 2242 N N . ALA A 1 298 ? -19.439 8.491 28.275 1.00 94.31 298 ALA A N 1
ATOM 2243 C CA . ALA A 1 298 ? -20.793 8.071 27.938 1.00 94.31 298 ALA A CA 1
ATOM 2244 C C . ALA A 1 298 ? -21.010 6.551 28.018 1.00 94.31 298 ALA A C 1
ATOM 2246 O O . ALA A 1 298 ? -22.146 6.120 27.813 1.00 94.31 298 ALA A O 1
ATOM 2247 N N . GLN A 1 299 ? -19.976 5.757 28.323 1.00 94.00 299 GLN A N 1
ATOM 2248 C CA . GLN A 1 299 ? -20.025 4.295 28.211 1.00 94.00 299 GLN A CA 1
ATOM 2249 C C . GLN A 1 299 ? -21.162 3.696 29.048 1.00 94.00 299 GLN A C 1
ATOM 2251 O O . GLN A 1 299 ? -22.019 2.999 28.513 1.00 94.00 299 GLN A O 1
ATOM 2256 N N . ASP A 1 300 ? -21.260 4.071 30.327 1.00 94.56 300 ASP A N 1
ATOM 2257 C CA . ASP A 1 300 ? -22.324 3.605 31.229 1.00 94.56 300 ASP A CA 1
ATOM 2258 C C . ASP A 1 300 ? -23.732 3.879 30.686 1.00 94.56 300 ASP A C 1
ATOM 2260 O O . ASP A 1 300 ? -24.668 3.109 30.905 1.00 94.56 300 ASP A O 1
ATOM 2264 N N . TRP A 1 301 ? -23.919 5.025 30.029 1.00 95.62 301 TRP A N 1
ATOM 2265 C CA . TRP A 1 301 ? -25.203 5.373 29.435 1.00 95.62 301 TRP A CA 1
ATOM 2266 C C . TRP A 1 301 ? -25.467 4.556 28.172 1.00 95.62 301 TRP A C 1
ATOM 2268 O O . TRP A 1 301 ? -26.567 4.033 28.016 1.00 95.62 301 TRP A O 1
ATOM 2278 N N . GLN A 1 302 ? -24.471 4.427 27.297 1.00 94.75 302 GLN A N 1
ATOM 2279 C CA . GLN A 1 302 ? -24.569 3.647 26.064 1.00 94.75 302 GLN A CA 1
ATOM 2280 C C . GLN A 1 302 ? -24.840 2.167 26.359 1.00 94.75 302 GLN A C 1
ATOM 2282 O O . GLN A 1 302 ? -25.710 1.584 25.720 1.00 94.75 302 GLN A O 1
ATOM 2287 N N . GLN A 1 303 ? -24.212 1.599 27.391 1.00 92.19 303 GLN A N 1
ATOM 2288 C CA . GLN A 1 303 ? -24.480 0.230 27.824 1.00 92.19 303 GLN A CA 1
ATOM 2289 C C . GLN A 1 303 ? -25.932 0.051 28.284 1.00 92.19 303 GLN A C 1
ATOM 2291 O O . GLN A 1 303 ? -26.613 -0.858 27.826 1.00 92.19 303 GLN A O 1
ATOM 2296 N N . ARG A 1 304 ? -26.475 0.981 29.088 1.00 94.19 304 ARG A N 1
ATOM 2297 C CA . ARG A 1 304 ? -27.901 0.942 29.474 1.00 94.19 304 ARG A CA 1
ATOM 2298 C C . ARG A 1 304 ? -28.851 1.031 28.279 1.00 94.19 304 ARG A C 1
ATOM 2300 O O . ARG A 1 304 ? -29.954 0.495 28.344 1.00 94.19 304 ARG A O 1
ATOM 2307 N N . VAL A 1 305 ? -28.462 1.741 27.217 1.00 94.62 305 VAL A N 1
ATOM 2308 C CA . VAL A 1 305 ? -29.242 1.787 25.972 1.00 94.62 305 VAL A CA 1
ATOM 2309 C C . VAL A 1 305 ? -29.241 0.418 25.296 1.00 94.62 305 VAL A C 1
ATOM 2311 O O . VAL A 1 305 ? -30.306 -0.020 24.866 1.00 94.62 305 VAL A O 1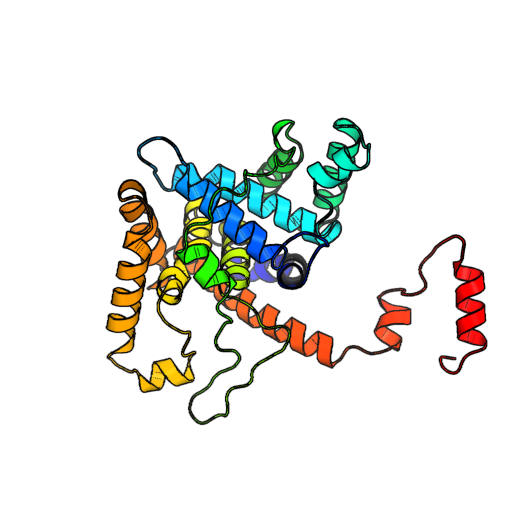
ATOM 2314 N N . LEU A 1 306 ? -28.092 -0.264 25.238 1.00 92.44 306 LEU A N 1
ATOM 2315 C CA . LEU A 1 306 ? -27.999 -1.616 24.686 1.00 92.44 306 LEU A CA 1
ATOM 2316 C C . LEU A 1 306 ? -28.828 -2.616 25.498 1.00 92.44 306 LEU A C 1
ATOM 2318 O O . LEU A 1 306 ? -29.670 -3.295 24.911 1.00 92.44 306 LEU A O 1
ATOM 2322 N N . ASP A 1 307 ? -28.697 -2.610 26.827 1.00 90.88 307 ASP A N 1
ATOM 2323 C CA . ASP A 1 307 ? -29.434 -3.504 27.734 1.00 90.88 307 ASP A CA 1
ATOM 2324 C C . ASP A 1 307 ? -30.963 -3.329 27.626 1.00 90.88 307 ASP A C 1
ATOM 2326 O O . ASP A 1 307 ? -31.730 -4.266 27.839 1.00 90.88 307 ASP A O 1
ATOM 2330 N N . ALA A 1 308 ? -31.428 -2.117 27.305 1.00 94.38 308 ALA A N 1
ATOM 2331 C CA . ALA A 1 308 ? -32.845 -1.806 27.108 1.00 94.38 308 ALA A CA 1
ATOM 2332 C C . ALA A 1 308 ? -33.338 -2.038 25.662 1.00 94.38 308 ALA A C 1
ATOM 2334 O O . ALA A 1 308 ? -34.511 -1.787 25.368 1.00 94.38 308 ALA A O 1
ATOM 2335 N N . SER A 1 309 ? -32.459 -2.466 24.752 1.00 90.62 309 SER A N 1
ATOM 2336 C CA . SER A 1 309 ? -32.737 -2.652 23.324 1.00 90.62 309 SER A CA 1
ATOM 2337 C C . SER A 1 309 ? -32.845 -4.131 22.928 1.00 90.62 309 SER A C 1
ATOM 2339 O O . SER A 1 309 ? -32.669 -5.032 23.743 1.00 90.62 309 SER A O 1
ATOM 2341 N N . ILE A 1 310 ? -33.124 -4.389 21.645 1.00 80.25 310 ILE A N 1
ATOM 2342 C CA . ILE A 1 310 ? -33.205 -5.748 21.074 1.00 80.25 310 ILE A CA 1
ATOM 2343 C C . ILE A 1 310 ? -31.837 -6.422 20.873 1.00 80.25 310 ILE A C 1
ATOM 2345 O O . ILE A 1 310 ? -31.793 -7.527 20.345 1.00 80.25 310 ILE A O 1
ATOM 2349 N N . PHE A 1 311 ? -30.745 -5.739 21.228 1.00 76.00 311 PHE A N 1
ATOM 2350 C CA . PHE A 1 311 ? -29.371 -6.242 21.141 1.00 76.00 311 PHE A CA 1
ATOM 2351 C C . PHE A 1 311 ? -28.875 -6.818 22.482 1.00 76.00 311 PHE A C 1
ATOM 2353 O O . PHE A 1 311 ? -27.669 -6.886 22.698 1.00 76.00 311 PHE A O 1
ATOM 2360 N N . SER A 1 312 ? -29.811 -7.156 23.381 1.00 59.69 312 SER A N 1
ATOM 2361 C CA . SER A 1 312 ? -29.564 -7.801 24.678 1.00 59.69 312 SER A CA 1
ATOM 2362 C C . SER A 1 312 ? -29.576 -9.324 24.597 1.00 59.69 312 SER A C 1
ATOM 2364 O O . SER A 1 312 ? -30.284 -9.875 23.721 1.00 59.69 312 SER A O 1
#

Sequence (312 aa):
MSDSGLATLPAYEPLLRDIVNLKRVRSAGRTGSWMERSFRRGWGRILHVEDAPETASFRPAAIEETAEAILATRLADVSAPVLREHGLSAEATREIRVRGFEEAPLPDSPLRDSLREAISSKDAAGEPVDEGESPGFVDALCEQPRAGVTAPGTSRLMLTPTESHGDHCGAVAVFGVLLAPLFGADVATTYLIGLAHHLHNATLPDAGHAGDVILGDSAGALIDAGRERAMRAIPEELHDPIHSALAHTEHVDSPEARTFHAADALDRVLEIAWHAQTADFSLDVALDEYNLVHEGFAQDWQQRVLDASIFS

pLDDT: mean 92.17, std 9.93, range [47.5, 98.94]